Protein 3L7Y (pdb70)

Solvent-accessible surface area: 11690 Å² total; per-residue (Å²): 85,7,80,0,0,0,0,10,0,76,21,1,12,4,44,93,119,37,46,23,64,81,126,71,0,78,113,0,7,68,42,0,81,131,122,96,15,72,8,0,0,0,2,15,12,9,24,89,25,0,67,127,38,1,87,111,7,36,76,60,2,4,1,0,0,2,1,0,1,10,0,12,13,128,68,118,69,59,26,73,54,44,13,90,113,110,13,0,43,23,0,7,138,37,1,70,115,49,31,103,93,10,27,14,1,0,1,6,47,68,16,0,16,0,44,61,82,37,59,85,64,33,38,68,83,2,48,66,63,12,62,91,34,86,86,29,133,50,10,92,120,18,44,60,125,2,7,8,2,8,1,29,12,88,64,142,47,4,76,104,0,42,133,18,0,42,98,44,166,7,39,137,107,2,34,14,18,27,26,37,174,8,36,0,2,0,4,27,105,32,19,48,1,2,56,0,0,85,55,1,8,163,126,35,134,40,75,36,77,37,0,5,0,0,0,30,14,26,13,0,48,64,0,1,109,39,3,102,46,1,28,0,0,40,67,8,68,164,86,0,56,89,16,18,107,100,110,5,90,21,12,82,104,39,0,3,6,43,17,0,28,104,57,17,91,111

Secondary structure (DSSP, 8-state):
--SEEEE-IIIIIS-TTS---HHHHHHHHHHHHHTT-EEEEE-SS-HHHHHTT-TTTGGGSEEEEGGGTEEEETTEEEEE-PPPHHHHHHHHHHHHHH-TTSEEEEEESS-EEEETTS-HHHHHHHTTS-SSEEEES--SS----EEEEEEE--GGGHHHHHHHHHTSTTTTTEEEEE-STTEEEEEETT-SHHHHHHHHHHHTT--GGGEEEEE-SGGGHHHHHH-TEEEE-TTS-HHHHHH-SEE---GGGTHHHHHHHHHHH-

Organism: Streptococcus mutans serotype c (strain ATCC 700610 / UA159) (NCBI:txid210007)

Radius of gyration: 18.04 Å; Cα contacts (8 Å, |Δi|>4): 558; chains: 1; bounding box: 44×41×50 Å

InterPro domains:
  IPR000150 Cof family [TIGR00099] (5-262)
  IPR006379 HAD-superfamily hydrolase, subfamily IIB [TIGR01484] (6-235)
  IPR023214 HAD superfamily [G3DSA:3.40.50.1000] (4-262)
  IPR036412 HAD-like superfamily [SSF56784] (1-266)

CATH classification: 3.40.50.1000 (+1 more: 3.30.1240.10)

B-factor: mean 23.01, std 11.59, range [5.63, 142.67]

Nearest PDB structures (foldseek):
  3l7y-assembly1_A  TM=1.004E+00  e=3.341E-60  Streptococcus mutans UA159
  3niw-assembly1_A  TM=8.306E-01  e=2.191E-21  Bacteroides thetaiotaomicron
  3mpo-assembly2_B  TM=7.899E-01  e=4.553E-21  Levilactobacillus brevis ATCC 367
  3dao-assembly1_A  TM=8.337E-01  e=3.405E-20  unclassified
  1nf2-assembly1_A  TM=7.812E-01  e=2.668E-20  Thermotoga maritima

Foldseek 3Di:
DAQEEEEEQVFWLAAPVRAHDVVLVVVLVVVCVVVNRAYEYAALFAPVLVLVRVVPCSLCHWYAYNQFQWIDHNNHTDGHDFADQVLVVVVVVVCCVPPVPKWKKFAAPAWIEGEPPPDPVVVVVCVSSIPYYYYHPDCVPHDHTTFKMKIQAQQVCVVVVQVVVCPDPSNQFWGWWDRDHRMTIIGGPPRHNLSNVVVVCVVVVHALANYAYEDQGRSCQSVQLRHPNHEYEPNHDPVSVVSHPYYFYTSNVSRPSVVSVVVSVD

Sequence (266 aa):
SVKVIATDMDGTFLNSKGSYDHNRFQRILKQLQERDIRFVVASSNPYRQLREHFPDCHEQLTFVGENGANIISKNQSLIEVFQQREDIASIIYFIEEKYPQAVIALSGEKKGYLKKGVSENIVKMLSPFFPVLELVNSFSPLPERFFKLTLQVKEEESAQIMKAIADYKTSQRLVGTASGFGYIDIITKGLHKGWALQQLLKRWNFTSDHLMAFGDGGNDIEMLKLAKYSYAMANAPKNVKAAANYQAKSNDESGVLDVIDNYLAS

Structure (mmCIF, N/CA/C/O backbone):
data_3L7Y
#
_entry.id   3L7Y
#
_cell.length_a   77.094
_cell.length_b   80.198
_cell.length_c   47.937
_cell.angle_alpha   90.00
_cell.angle_beta   99.51
_cell.angle_gamma   90.00
#
_symmetry.space_group_name_H-M   'C 1 2 1'
#
loop_
_entity.id
_entity.type
_entity.pdbx_description
1 polymer 'Putative uncharacterized protein smu.1108c'
2 non-polymer 'MAGNESIUM ION'
3 water water
#
loop_
_atom_site.group_PDB
_atom_site.id
_atom_site.type_symbol
_atom_site.label_atom_id
_atom_site.label_alt_id
_atom_site.label_comp_id
_atom_site.label_asym_id
_atom_site.label_entity_id
_atom_site.label_seq_id
_atom_site.pdbx_PDB_ins_code
_atom_site.Cartn_x
_atom_si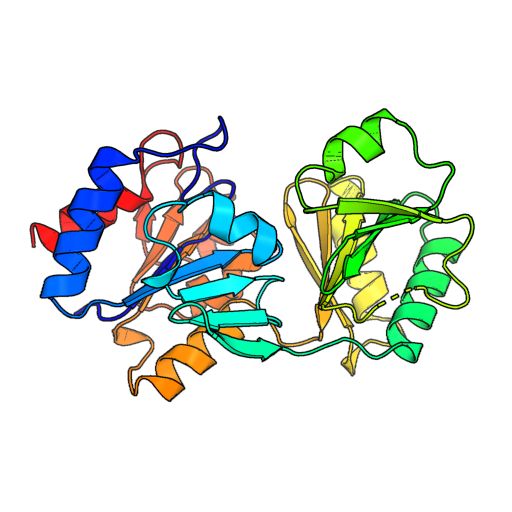te.Cartn_y
_atom_site.Cartn_z
_atom_site.occupancy
_atom_site.B_iso_or_equiv
_atom_site.auth_seq_id
_atom_site.auth_comp_id
_atom_site.auth_asym_id
_atom_site.auth_atom_id
_atom_site.pdbx_PDB_model_num
ATOM 1 N N . SER A 1 36 ? 21.393 42.557 -5.396 1.00 37.14 2 SER A N 1
ATOM 2 C CA . SER A 1 36 ? 21.383 43.706 -4.492 1.00 43.52 2 SER A CA 1
ATOM 3 C C . SER A 1 36 ? 21.259 43.284 -3.024 1.00 37.89 2 SER A C 1
ATOM 4 O O . SER A 1 36 ? 20.264 43.585 -2.371 1.00 40.68 2 SER A O 1
ATOM 7 N N . VAL A 1 37 ? 22.280 42.606 -2.508 1.00 31.94 3 VAL A N 1
ATOM 8 C CA . VAL A 1 37 ? 22.229 42.035 -1.162 1.00 23.16 3 VAL A CA 1
ATOM 9 C C . VAL A 1 37 ? 22.717 43.028 -0.105 1.00 23.88 3 VAL A C 1
ATOM 10 O O . VAL A 1 37 ? 23.810 43.583 -0.238 1.00 17.69 3 VAL A O 1
ATOM 14 N N . LYS A 1 38 ? 21.907 43.241 0.938 1.00 22.39 4 LYS A N 1
ATOM 15 C CA . LYS A 1 38 ? 22.255 44.144 2.041 1.00 20.13 4 LYS A CA 1
ATOM 16 C C . LYS A 1 38 ? 22.396 43.434 3.393 1.00 18.78 4 LYS A C 1
ATOM 17 O O . LYS A 1 38 ? 23.043 43.936 4.312 1.00 25.24 4 LYS A O 1
ATOM 23 N N . VAL A 1 39 ? 21.781 42.269 3.521 1.00 15.50 5 VAL A N 1
ATOM 24 C CA . VAL A 1 39 ? 22.003 41.439 4.697 1.00 15.81 5 VAL A CA 1
ATOM 25 C C . VAL A 1 39 ? 22.208 39.997 4.275 1.00 19.13 5 VAL A C 1
ATOM 26 O O . VAL A 1 39 ? 21.548 39.506 3.351 1.00 15.84 5 VAL A O 1
ATOM 30 N N . ILE A 1 40 ? 23.191 39.358 4.901 1.00 11.79 6 ILE A N 1
ATOM 31 C CA . ILE A 1 40 ? 23.517 37.967 4.642 1.00 11.63 6 ILE A CA 1
ATOM 32 C C . ILE A 1 40 ? 23.337 37.221 5.959 1.00 16.68 6 ILE A C 1
ATOM 33 O O . ILE A 1 40 ? 23.947 37.575 6.967 1.00 14.79 6 ILE A O 1
ATOM 38 N N . ALA A 1 41 ? 22.502 36.192 5.949 1.00 16.94 7 ALA A N 1
ATOM 39 C CA . ALA A 1 41 ? 22.176 35.459 7.166 1.00 12.68 7 ALA A CA 1
ATOM 40 C C . ALA A 1 41 ? 22.506 34.007 6.967 1.00 10.63 7 ALA A C 1
ATOM 41 O O . ALA A 1 41 ? 22.138 33.420 5.963 1.00 15.82 7 ALA A O 1
ATOM 43 N N . THR A 1 42 ? 23.204 33.409 7.915 1.00 14.61 8 THR A N 1
ATOM 44 C CA . THR A 1 42 ? 23.515 32.001 7.762 1.00 12.61 8 THR A CA 1
ATOM 45 C C . THR A 1 42 ? 23.249 31.155 8.991 1.00 16.02 8 THR A C 1
ATOM 46 O O . THR A 1 42 ? 23.565 31.533 10.129 1.00 14.70 8 THR A O 1
ATOM 50 N N . ASP A 1 43 ? 22.687 29.982 8.746 1.00 17.12 9 ASP A N 1
ATOM 51 C CA . ASP A 1 43 ? 22.668 28.945 9.758 1.00 15.86 9 ASP A CA 1
ATOM 52 C C . ASP A 1 43 ? 24.117 28.540 10.074 1.00 16.07 9 ASP A C 1
ATOM 53 O O . ASP A 1 43 ? 25.022 28.810 9.274 1.00 10.78 9 ASP A O 1
ATOM 58 N N . MET A 1 44 ? 24.340 27.900 11.227 1.00 15.76 10 MET A N 1
ATOM 59 C CA . MET A 1 44 ? 25.690 27.497 11.639 1.00 14.87 10 MET A CA 1
ATOM 60 C C . MET A 1 44 ? 26.003 26.013 11.417 1.00 15.10 10 MET A C 1
ATOM 61 O O . MET A 1 44 ? 26.661 25.643 10.437 1.00 11.85 10 MET A O 1
ATOM 66 N N . ASP A 1 45 ? 25.530 25.170 12.334 1.00 10.70 11 ASP A N 1
ATOM 67 C CA . ASP A 1 45 ? 25.704 23.725 12.230 1.00 13.24 11 ASP A CA 1
ATOM 68 C C . ASP A 1 45 ? 25.127 23.191 10.919 1.00 18.80 11 ASP A C 1
ATOM 69 O O . ASP A 1 45 ? 23.954 23.387 10.654 1.00 10.19 11 ASP A O 1
ATOM 74 N N . GLY A 1 46 ? 25.950 22.518 10.115 1.00 14.78 12 GLY A N 1
ATOM 75 C CA . GLY A 1 46 ? 25.493 21.897 8.877 1.00 13.48 12 GLY A CA 1
ATOM 76 C C . GLY A 1 46 ? 25.470 22.839 7.686 1.00 18.08 12 GLY A C 1
ATOM 77 O O . GLY A 1 46 ? 25.142 22.433 6.575 1.00 18.70 12 GLY A O 1
ATOM 78 N N . THR A 1 47 ? 25.824 24.099 7.929 1.00 17.04 13 THR A N 1
ATOM 79 C CA . THR A 1 47 ? 25.734 25.152 6.933 1.00 10.94 13 THR A CA 1
ATOM 80 C C . THR A 1 47 ? 27.038 25.960 6.898 1.00 17.65 13 THR A C 1
ATOM 81 O O . THR A 1 47 ? 27.935 25.634 6.122 1.00 15.83 13 THR A O 1
ATOM 85 N N . PHE A 1 48 ? 27.150 26.997 7.729 1.00 11.44 14 PHE A N 1
ATOM 86 C CA . PHE A 1 48 ? 28.400 27.762 7.831 1.00 18.10 14 PHE A CA 1
ATOM 87 C C . PHE A 1 48 ? 29.503 26.838 8.331 1.00 20.00 14 PHE A C 1
ATOM 88 O O . PHE A 1 48 ? 30.625 26.867 7.826 1.00 18.45 14 PHE A O 1
ATOM 96 N N . LEU A 1 49 ? 29.176 26.009 9.321 1.00 20.29 15 LEU A N 1
ATOM 97 C CA . LEU A 1 49 ? 30.154 25.093 9.905 1.00 17.63 15 LEU A CA 1
ATOM 98 C C . LEU A 1 49 ? 30.268 23.811 9.096 1.00 18.09 15 LEU A C 1
ATOM 99 O O . LEU A 1 49 ? 29.266 23.281 8.597 1.00 20.24 15 LEU A O 1
ATOM 104 N N . ASN A 1 50 ? 31.493 23.315 8.973 1.00 17.66 16 ASN A N 1
ATOM 105 C CA . ASN A 1 50 ? 31.746 22.073 8.262 1.00 21.71 16 ASN A CA 1
ATOM 106 C C . ASN A 1 50 ? 31.431 20.909 9.189 1.00 23.69 16 ASN A C 1
ATOM 107 O O . ASN A 1 50 ? 31.009 21.128 10.311 1.00 19.93 16 ASN A O 1
ATOM 112 N N . SER A 1 51 ? 31.621 19.681 8.723 1.00 21.63 17 SER A N 1
ATOM 113 C CA . SER A 1 51 ? 31.301 18.511 9.526 1.00 22.42 17 SER A CA 1
ATOM 114 C C . SER A 1 51 ? 32.188 18.368 10.784 1.00 28.03 17 SER A C 1
ATOM 115 O O . SER A 1 51 ? 31.822 17.672 11.730 1.00 26.87 17 SER A O 1
ATOM 118 N N . LYS A 1 52 ? 33.341 19.031 10.790 1.00 19.11 18 LYS A N 1
ATOM 119 C CA . LYS A 1 52 ? 34.219 19.035 11.952 1.00 23.62 18 LYS A CA 1
ATOM 120 C C . LYS A 1 52 ? 33.858 20.169 12.915 1.00 26.25 18 LYS A C 1
ATOM 121 O O . LYS A 1 52 ? 34.453 20.297 13.984 1.00 32.99 18 LYS A O 1
ATOM 124 N N . GLY A 1 53 ? 32.892 20.995 12.533 1.00 18.21 19 GLY A N 1
ATOM 125 C CA . GLY A 1 53 ? 32.389 22.020 13.429 1.00 19.43 19 GLY A CA 1
ATOM 126 C C . GLY A 1 53 ? 33.202 23.297 13.358 1.00 19.41 19 GLY A C 1
ATOM 127 O O . GLY A 1 53 ? 33.110 24.159 14.237 1.00 14.13 19 GLY A O 1
ATOM 128 N N . SER A 1 54 ? 33.995 23.429 12.300 1.00 19.30 20 SER A N 1
ATOM 129 C CA . SER A 1 54 ? 34.850 24.597 12.141 1.00 19.36 20 SER A CA 1
ATOM 130 C C . SER A 1 54 ? 34.551 25.268 10.801 1.00 17.27 20 SER A C 1
ATOM 131 O O . SER A 1 54 ? 33.574 24.925 10.134 1.00 19.18 20 SER A O 1
ATOM 134 N N . TYR A 1 55 ? 35.380 26.228 10.410 1.00 25.08 21 TYR A N 1
ATOM 135 C CA . TYR A 1 55 ? 35.194 26.909 9.132 1.00 27.34 21 TYR A CA 1
ATOM 136 C C . TYR A 1 55 ? 36.478 27.621 8.726 1.00 28.33 21 TYR A C 1
ATOM 137 O O . TYR A 1 55 ? 37.416 27.718 9.514 1.00 23.36 21 TYR A O 1
ATOM 146 N N . ASP A 1 56 ? 36.515 28.129 7.502 1.00 20.07 22 ASP A N 1
ATOM 147 C CA . ASP A 1 56 ? 37.721 28.764 6.979 1.00 23.50 22 ASP A CA 1
ATOM 148 C C . ASP A 1 56 ? 37.890 30.160 7.560 1.00 26.95 22 ASP A C 1
ATOM 149 O O . ASP A 1 56 ? 37.480 31.155 6.959 1.00 25.34 22 ASP A O 1
ATOM 154 N N . HIS A 1 57 ? 38.496 30.223 8.743 1.00 20.50 23 HIS A N 1
ATOM 155 C CA . HIS A 1 57 ? 38.601 31.468 9.482 1.00 23.72 23 HIS A CA 1
ATOM 156 C C . HIS A 1 57 ? 39.212 32.591 8.652 1.00 29.40 23 HIS A C 1
ATOM 157 O O . HIS A 1 57 ? 38.653 33.685 8.577 1.00 28.63 23 HIS A O 1
ATOM 164 N N . ASN A 1 58 ? 40.359 32.317 8.034 1.00 26.82 24 ASN A N 1
ATOM 165 C CA . ASN A 1 58 ? 41.042 33.314 7.221 1.00 33.74 24 ASN A CA 1
ATOM 166 C C . ASN A 1 58 ? 40.160 33.826 6.086 1.00 28.85 24 ASN A C 1
ATOM 167 O O . ASN A 1 58 ? 40.005 35.035 5.905 1.00 28.60 24 ASN A O 1
ATOM 172 N N . ARG A 1 59 ? 39.580 32.904 5.324 1.00 24.60 25 ARG A N 1
ATOM 173 C CA . ARG A 1 59 ? 38.773 33.289 4.173 1.00 24.98 25 ARG A CA 1
ATOM 174 C C . ARG A 1 59 ? 37.601 34.123 4.662 1.00 22.90 25 ARG A C 1
ATOM 175 O O . ARG A 1 59 ? 37.242 35.124 4.039 1.00 19.05 25 ARG A O 1
ATOM 183 N N . PHE A 1 60 ? 37.020 33.720 5.791 1.00 19.70 26 PHE A N 1
ATOM 184 C CA . PHE A 1 60 ? 35.883 34.443 6.339 1.00 20.47 26 PHE A CA 1
ATOM 185 C C . PHE A 1 60 ? 36.229 35.869 6.754 1.00 18.45 26 PHE A C 1
ATOM 186 O O . PHE A 1 60 ? 35.507 36.807 6.433 1.00 19.41 26 PHE A O 1
ATOM 194 N N . GLN A 1 61 ? 37.313 36.032 7.502 1.00 20.16 27 GLN A N 1
ATOM 195 C CA . GLN A 1 61 ? 37.655 37.356 7.992 1.00 27.21 27 GLN A CA 1
ATOM 196 C C . GLN A 1 61 ? 37.930 38.323 6.833 1.00 27.13 27 GLN A C 1
ATOM 197 O O . GLN A 1 61 ? 37.617 39.507 6.918 1.00 24.68 27 GLN A O 1
ATOM 203 N N . ARG A 1 62 ? 38.501 37.812 5.746 1.00 23.79 28 ARG A N 1
ATOM 204 C CA . ARG A 1 62 ? 38.753 38.637 4.572 1.00 19.15 28 ARG A CA 1
ATOM 205 C C . ARG A 1 62 ? 37.429 38.991 3.892 1.00 17.99 28 ARG A C 1
ATOM 206 O O . ARG A 1 62 ? 37.238 40.106 3.402 1.00 18.24 28 ARG A O 1
ATOM 214 N N . ILE A 1 63 ? 36.513 38.031 3.862 1.00 19.42 29 ILE A N 1
ATOM 215 C CA . ILE A 1 63 ? 35.177 38.293 3.348 1.00 18.57 29 ILE A CA 1
ATOM 216 C C . ILE A 1 63 ? 34.481 39.332 4.220 1.00 23.12 29 ILE A C 1
ATOM 217 O O . ILE A 1 63 ? 33.837 40.246 3.716 1.00 16.49 29 ILE A O 1
ATOM 222 N N . LEU A 1 64 ? 34.668 39.222 5.529 1.00 15.79 30 LEU A N 1
ATOM 223 C CA . LEU A 1 64 ? 33.973 40.085 6.472 1.00 17.44 30 LEU A CA 1
ATOM 224 C C . LEU A 1 64 ? 34.403 41.535 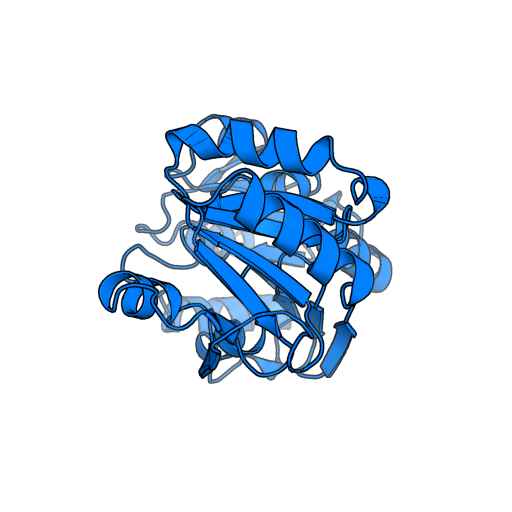6.254 1.00 25.16 30 LEU A C 1
ATOM 225 O O . LEU A 1 64 ? 33.582 42.452 6.304 1.00 19.07 30 LEU A O 1
ATOM 230 N N . LYS A 1 65 ? 35.702 41.737 6.036 1.00 21.32 31 LYS A N 1
ATOM 231 C CA . LYS A 1 65 ? 36.226 43.067 5.763 1.00 20.79 31 LYS A CA 1
ATOM 232 C C . LYS A 1 65 ? 35.558 43.632 4.521 1.00 23.16 31 LYS A C 1
ATOM 233 O O . LYS A 1 65 ? 35.230 44.817 4.462 1.00 22.08 31 LYS A O 1
ATOM 236 N N . GLN A 1 66 ? 35.350 42.790 3.546 1.00 21.72 32 GLN A N 1
ATOM 237 C CA . GLN A 1 66 ? 34.689 43.243 2.354 1.00 31.22 32 GLN A CA 1
ATOM 238 C C . GLN A 1 66 ? 33.253 43.609 2.566 1.00 30.18 32 GLN A C 1
ATOM 239 O O . GLN A 1 66 ? 32.830 44.633 2.128 1.00 30.84 32 GLN A O 1
ATOM 245 N N . LEU A 1 67 ? 32.542 42.783 3.308 1.00 16.94 33 LEU A N 1
ATOM 246 C CA . LEU A 1 67 ? 31.133 43.051 3.556 1.00 19.68 33 LEU A CA 1
ATOM 247 C C . LEU A 1 67 ? 31.005 44.387 4.274 1.00 22.19 33 LEU A C 1
ATOM 248 O O . LEU A 1 67 ? 30.166 45.215 3.934 1.00 27.32 33 LEU A O 1
ATOM 253 N N . GLN A 1 68 ? 31.863 44.602 5.258 1.00 22.40 34 GLN A N 1
ATOM 254 C CA . GLN A 1 68 ? 31.786 45.811 6.065 1.00 28.70 34 GLN A CA 1
ATOM 255 C C . GLN A 1 68 ? 32.026 47.069 5.240 1.00 30.17 34 GLN A C 1
ATOM 256 O O . GLN A 1 68 ? 31.265 48.036 5.340 1.00 30.40 34 GLN A O 1
ATOM 262 N N . GLU A 1 69 ? 33.063 47.057 4.407 1.00 24.39 35 GLU A N 1
ATOM 263 C CA . GLU A 1 69 ? 33.354 48.249 3.623 1.00 30.79 35 GLU A CA 1
ATOM 264 C C . GLU A 1 69 ? 32.281 48.515 2.569 1.00 23.29 35 GLU A C 1
ATOM 265 O O . GLU A 1 69 ? 32.259 49.576 1.967 1.00 36.78 35 GLU A O 1
ATOM 271 N N . ARG A 1 70 ? 31.397 47.566 2.355 1.00 24.22 36 ARG A N 1
ATOM 272 C CA . ARG A 1 70 ? 30.239 47.747 1.512 1.00 27.19 36 ARG A CA 1
ATOM 273 C C . ARG A 1 70 ? 28.927 47.942 2.271 1.00 25.64 36 ARG A C 1
ATOM 274 O O . ARG A 1 70 ? 27.912 47.949 1.718 1.00 26.55 36 ARG A O 1
ATOM 282 N N . ASP A 1 71 ? 29.023 48.091 3.558 1.00 20.00 37 ASP A N 1
ATOM 283 C CA . ASP A 1 71 ? 27.894 48.116 4.402 1.00 20.00 37 ASP A CA 1
ATOM 284 C C . ASP A 1 71 ? 26.943 46.946 4.206 1.00 20.00 37 ASP A C 1
ATOM 285 O O . ASP A 1 71 ? 25.779 47.115 4.178 1.00 20.00 37 ASP A O 1
ATOM 290 N N . ILE A 1 72 ? 27.465 45.752 4.108 1.00 27.85 38 ILE A N 1
ATOM 291 C CA . ILE A 1 72 ? 26.607 44.605 4.013 1.00 23.50 38 ILE A CA 1
ATOM 292 C C . ILE A 1 72 ? 26.558 43.910 5.380 1.00 23.56 38 ILE A C 1
ATOM 293 O O . ILE A 1 72 ? 27.562 43.570 5.902 1.00 19.60 38 ILE A O 1
ATOM 298 N N . ARG A 1 73 ? 25.371 43.736 5.927 1.00 21.58 39 ARG A N 1
ATOM 299 C CA . ARG A 1 73 ? 25.256 43.184 7.274 1.00 29.00 39 ARG A CA 1
ATOM 300 C C . ARG A 1 73 ? 25.384 41.661 7.304 1.00 27.83 39 ARG A C 1
ATOM 301 O O . ARG A 1 73 ? 24.898 40.976 6.409 1.00 19.74 39 ARG A O 1
ATOM 309 N N . PHE A 1 74 ? 26.054 41.134 8.326 1.00 17.85 40 PHE A N 1
ATOM 310 C CA . PHE A 1 74 ? 26.226 39.690 8.436 1.00 12.67 40 PHE A CA 1
ATOM 311 C C . PHE A 1 74 ? 25.569 39.160 9.701 1.00 22.25 40 PHE A C 1
ATOM 312 O O . PHE A 1 74 ? 25.865 39.618 10.807 1.00 17.44 40 PHE A O 1
ATOM 320 N N . VAL A 1 75 ? 24.676 38.195 9.517 1.00 22.96 41 VAL A N 1
ATOM 321 C CA . VAL A 1 75 ? 23.845 37.678 10.600 1.00 19.33 41 VAL A CA 1
ATOM 322 C C . VAL A 1 75 ? 24.059 36.180 10.797 1.00 14.07 41 VAL A C 1
ATOM 323 O O . VAL A 1 75 ? 23.913 35.392 9.868 1.00 15.43 41 VAL A O 1
ATOM 327 N N . VAL A 1 76 ? 24.423 35.795 12.013 1.00 11.35 42 VAL A N 1
ATOM 328 C CA . VAL A 1 76 ? 24.496 34.399 12.390 1.00 11.15 42 VAL A CA 1
ATOM 329 C C . VAL A 1 76 ? 23.125 33.984 12.953 1.00 14.97 42 VAL A C 1
ATOM 330 O O . VAL A 1 76 ? 22.665 34.565 13.926 1.00 16.38 42 VAL A O 1
ATOM 334 N N . ALA A 1 77 ? 22.460 33.015 12.319 1.00 10.35 43 ALA A N 1
ATOM 335 C CA . ALA A 1 77 ? 21.095 32.632 12.705 1.00 9.91 43 ALA A CA 1
ATOM 336 C C . ALA A 1 77 ? 21.004 31.150 13.063 1.00 20.24 43 ALA A C 1
ATOM 337 O O . ALA A 1 77 ? 21.013 30.292 12.183 1.00 21.94 43 ALA A O 1
ATOM 339 N N . SER A 1 78 ? 20.903 30.850 14.357 1.00 16.91 44 SER A N 1
ATOM 340 C CA . SER A 1 78 ? 21.058 29.475 14.815 1.00 9.53 44 SER A CA 1
ATOM 341 C C . SER A 1 78 ? 20.094 29.130 15.961 1.00 14.95 44 SER A C 1
ATOM 342 O O . SER A 1 78 ? 19.626 30.009 16.684 1.00 14.69 44 SER A O 1
ATOM 345 N N . SER A 1 79 ? 19.806 27.848 16.134 1.00 15.66 45 SER A N 1
ATOM 346 C CA . SER A 1 79 ? 19.070 27.423 17.312 1.00 17.56 45 SER A CA 1
ATOM 347 C C . SER A 1 79 ? 19.921 27.530 18.587 1.00 17.15 45 SER A C 1
ATOM 348 O O . SER A 1 79 ? 19.377 27.658 19.683 1.00 12.78 45 SER A O 1
ATOM 351 N N . ASN A 1 80 ? 21.248 27.489 18.448 1.00 12.81 46 ASN A N 1
ATOM 352 C CA . ASN A 1 80 ? 22.132 27.505 19.626 1.00 12.43 46 ASN A CA 1
ATOM 353 C C . ASN A 1 80 ? 22.053 28.815 20.395 1.00 12.33 46 ASN A C 1
ATOM 354 O O . ASN A 1 80 ? 21.627 29.844 19.845 1.00 15.25 46 ASN A O 1
ATOM 359 N N . PRO A 1 81 ? 22.465 28.789 21.672 1.00 16.94 47 PRO A N 1
ATOM 360 C CA . PRO A 1 81 ? 22.413 30.016 22.463 1.00 14.13 47 PRO A CA 1
ATOM 361 C C . PRO A 1 81 ? 23.466 30.992 21.986 1.00 11.54 47 PRO A C 1
ATOM 362 O O . PRO A 1 81 ? 24.503 30.587 21.449 1.00 12.56 47 PRO A O 1
ATOM 366 N N . TYR A 1 82 ? 23.198 32.272 22.183 1.00 13.30 48 TYR A N 1
ATOM 367 C CA . TYR A 1 82 ? 24.124 33.317 21.785 1.00 14.14 48 TYR A CA 1
ATOM 368 C C . TYR A 1 82 ? 25.522 33.086 22.355 1.00 19.82 48 TYR A C 1
ATOM 369 O O . TYR A 1 82 ? 26.517 33.225 21.645 1.00 13.07 48 TYR A O 1
ATOM 378 N N . ARG A 1 83 ? 25.608 32.714 23.628 1.00 12.36 49 ARG A N 1
ATOM 379 C CA . ARG A 1 83 ? 26.871 32.532 24.289 1.00 18.67 49 ARG A CA 1
ATOM 380 C C . ARG A 1 83 ? 27.705 31.501 23.570 1.00 23.20 49 ARG A C 1
ATOM 381 O O . ARG A 1 83 ? 28.885 31.604 23.548 1.00 27.97 49 ARG A O 1
ATOM 389 N N . GLN A 1 84 ? 27.072 30.518 22.973 1.00 21.68 50 GLN A N 1
ATOM 390 C CA . GLN A 1 84 ? 27.802 29.476 22.267 1.00 11.91 50 GLN A CA 1
ATOM 391 C C . GLN A 1 84 ? 28.166 29.959 20.858 1.00 21.93 50 GLN A C 1
ATOM 392 O O . GLN A 1 84 ? 29.203 29.578 20.318 1.00 17.49 50 GLN A O 1
ATOM 398 N N . LEU A 1 85 ? 27.327 30.810 20.269 1.00 13.93 51 LEU A N 1
ATOM 399 C CA . LEU A 1 85 ? 27.599 31.292 18.912 1.00 19.46 51 LEU A CA 1
ATOM 400 C C . LEU A 1 85 ? 28.769 32.264 18.837 1.00 19.52 51 LEU A C 1
ATOM 401 O O . LEU A 1 85 ? 29.478 32.315 17.829 1.00 18.81 51 LEU A O 1
ATOM 406 N N . ARG A 1 86 ? 28.976 33.050 19.890 1.00 16.72 52 ARG A N 1
ATOM 407 C CA . ARG A 1 86 ? 29.993 34.088 19.807 1.00 15.67 52 ARG A CA 1
ATOM 408 C C . ARG A 1 86 ? 31.377 33.452 19.824 1.00 17.82 52 ARG A C 1
ATOM 409 O O . ARG A 1 86 ? 32.325 34.009 19.271 1.00 16.25 52 ARG A O 1
ATOM 417 N N . GLU A 1 87 ? 31.489 32.285 20.455 1.00 13.62 53 GLU A N 1
ATOM 418 C CA . GLU A 1 87 ? 32.784 31.613 20.595 1.00 20.65 53 GLU A CA 1
ATOM 419 C C . GLU A 1 87 ? 33.375 31.277 19.225 1.00 22.27 53 GLU A C 1
ATOM 420 O O . GLU A 1 87 ? 34.590 31.122 19.083 1.00 23.24 53 GLU A O 1
ATOM 426 N N . HIS A 1 88 ? 32.513 31.150 18.218 1.00 22.93 54 HIS A N 1
ATOM 427 C CA . HIS A 1 88 ? 32.968 30.815 16.868 1.00 21.00 54 HIS A CA 1
ATOM 428 C C . HIS A 1 88 ? 33.639 32.019 16.194 1.00 19.04 54 HIS A C 1
ATOM 429 O O . HIS A 1 88 ? 34.356 31.876 15.207 1.00 18.32 54 HIS A O 1
ATOM 436 N N . PHE A 1 89 ? 33.390 33.207 16.730 1.00 20.62 55 PHE A N 1
ATOM 437 C CA . PHE A 1 89 ? 33.906 34.447 16.164 1.00 20.40 55 PHE A CA 1
ATOM 438 C C . PHE A 1 89 ? 34.671 35.248 17.233 1.00 25.46 55 PHE A C 1
ATOM 439 O O . PHE A 1 89 ? 34.343 36.403 17.526 1.00 20.44 55 PHE A O 1
ATOM 447 N N . PRO A 1 90 ? 35.714 34.634 17.802 1.00 25.85 56 PRO A N 1
ATOM 448 C CA . PRO A 1 90 ? 36.385 35.207 18.977 1.00 29.22 56 PRO A CA 1
ATOM 449 C C . PRO A 1 90 ? 36.861 36.625 18.719 1.00 31.69 56 PRO A C 1
ATOM 450 O O . PRO A 1 90 ? 36.804 37.456 19.632 1.00 29.15 56 PRO A O 1
ATOM 454 N N . ASP A 1 91 ? 37.320 36.895 17.497 1.00 21.86 57 ASP A N 1
ATOM 455 C CA . ASP A 1 91 ? 37.978 38.160 17.207 1.00 21.02 57 ASP A CA 1
ATOM 456 C C . ASP A 1 91 ? 37.096 39.170 16.485 1.00 27.34 57 ASP A C 1
ATOM 457 O O . ASP A 1 91 ? 37.542 40.278 16.199 1.00 23.18 57 ASP A O 1
ATOM 462 N N . CYS A 1 92 ? 35.856 38.809 16.171 1.00 26.42 58 CYS A N 1
ATOM 463 C CA . CYS A 1 92 ? 35.019 39.752 15.447 1.00 23.60 58 CYS A CA 1
ATOM 464 C C . CYS A 1 92 ? 33.537 39.673 15.807 1.00 20.83 58 CYS A C 1
ATOM 465 O O . CYS A 1 92 ? 32.724 40.353 15.188 1.00 28.12 58 CYS A O 1
ATOM 468 N N . HIS A 1 93 ? 33.191 38.871 16.814 1.00 24.24 59 HIS A N 1
ATOM 469 C CA . HIS A 1 93 ? 31.785 38.690 17.200 1.00 22.29 59 HIS A CA 1
ATOM 470 C C . HIS A 1 93 ? 31.074 40.011 17.494 1.00 25.16 59 HIS A C 1
ATOM 471 O O . HIS A 1 93 ? 29.851 40.130 17.317 1.00 20.12 59 HIS A O 1
ATOM 478 N N . GLU A 1 94 ? 31.837 41.002 17.945 1.00 27.15 60 GLU A N 1
ATOM 479 C CA . GLU A 1 94 ? 31.266 42.291 18.317 1.00 26.77 60 GLU A CA 1
ATOM 480 C C . GLU A 1 94 ? 30.883 43.097 17.081 1.00 29.79 60 GLU A C 1
ATOM 481 O O . GLU A 1 94 ? 30.237 44.141 17.185 1.00 35.87 60 GLU A O 1
ATOM 487 N N . GLN A 1 95 ? 31.265 42.599 15.907 1.00 31.79 61 GLN A N 1
ATOM 488 C CA . GLN A 1 95 ? 30.944 43.270 14.647 1.00 31.20 61 GLN A CA 1
ATOM 489 C C . GLN A 1 95 ? 29.776 42.602 13.923 1.00 29.27 61 GLN A C 1
ATOM 490 O O . GLN A 1 95 ? 29.393 43.013 12.827 1.00 29.01 61 GLN A O 1
ATOM 496 N N . LEU A 1 96 ? 29.212 41.563 14.525 1.00 25.74 62 LEU A N 1
ATOM 497 C CA . LEU A 1 96 ? 28.182 40.800 13.827 1.00 22.81 62 LEU A CA 1
ATOM 498 C C . LEU A 1 96 ? 26.844 40.891 14.547 1.00 17.73 62 LEU A C 1
ATOM 499 O O . LEU A 1 96 ? 26.768 41.384 15.659 1.00 21.96 62 LEU A O 1
ATOM 504 N N . THR A 1 97 ? 25.788 40.428 13.891 1.00 17.77 63 THR A N 1
ATOM 505 C CA . THR A 1 97 ? 24.501 40.281 14.547 1.00 15.89 63 THR A CA 1
ATOM 506 C C . THR A 1 97 ? 24.226 38.798 14.715 1.00 16.22 63 THR A C 1
ATOM 507 O O . THR A 1 97 ? 24.499 38.002 13.814 1.00 12.84 63 THR A O 1
ATOM 511 N N . PHE A 1 98 ? 23.685 38.434 15.870 1.00 14.68 64 PHE A N 1
ATOM 512 C CA . PHE A 1 98 ? 23.430 37.043 16.201 1.00 12.52 64 PHE A CA 1
ATOM 513 C C . PHE A 1 98 ? 21.952 36.823 16.470 1.00 10.80 64 PHE A C 1
ATOM 514 O O . PHE A 1 98 ? 21.340 37.560 17.243 1.00 10.78 64 PHE A O 1
ATOM 522 N N . VAL A 1 99 ? 21.380 35.814 15.829 1.00 12.10 65 VAL A N 1
ATOM 523 C CA . VAL A 1 99 ? 20.039 35.350 16.177 1.00 12.09 65 VAL A CA 1
ATOM 524 C C . VAL A 1 99 ? 20.216 33.969 16.795 1.00 14.41 65 VAL A C 1
ATOM 525 O O . VAL A 1 99 ? 20.593 33.015 16.092 1.00 14.00 65 VAL A O 1
ATOM 529 N N . GLY A 1 100 ? 19.994 33.865 18.108 1.00 9.78 66 GLY A N 1
ATOM 530 C CA . GLY A 1 100 ? 20.098 32.585 18.787 1.00 9.63 66 GLY A CA 1
ATOM 531 C C . GLY A 1 100 ? 18.746 32.051 19.230 1.00 10.55 66 GLY A C 1
ATOM 532 O O . GLY A 1 100 ? 17.758 32.772 19.187 1.00 10.49 66 GLY A O 1
ATOM 533 N N . GLU A 1 101 ? 18.706 30.797 19.677 1.00 15.17 67 GLU A N 1
ATOM 534 C CA . GLU A 1 101 ? 17.470 30.184 20.184 1.00 15.40 67 GLU A CA 1
ATOM 535 C C . GLU A 1 101 ? 16.391 30.086 19.095 1.00 9.42 67 GLU A C 1
ATOM 536 O O . GLU A 1 101 ? 15.197 29.955 19.388 1.00 8.82 67 GLU A O 1
ATOM 542 N N . ASN A 1 102 ? 16.839 30.099 17.841 1.00 8.50 68 ASN A N 1
ATOM 543 C CA . ASN A 1 102 ? 15.969 30.144 16.654 1.00 15.16 68 ASN A CA 1
ATOM 544 C C . ASN A 1 102 ? 15.309 31.484 16.429 1.00 19.70 68 ASN A C 1
ATOM 545 O O . ASN A 1 102 ? 14.647 31.686 15.401 1.00 14.55 68 ASN A O 1
ATOM 550 N N . GLY A 1 103 ? 15.488 32.411 17.365 1.00 8.51 69 GLY A N 1
ATOM 551 C CA . GLY A 1 103 ? 14.878 33.717 17.188 1.00 8.56 69 GLY A CA 1
ATOM 552 C C . GLY A 1 103 ? 14.587 34.565 18.412 1.00 13.18 69 GLY A C 1
ATOM 553 O O . GLY A 1 103 ? 14.604 35.790 18.315 1.00 10.92 69 GLY A O 1
ATOM 554 N N . ALA A 1 104 ? 14.305 33.930 19.551 1.00 10.87 70 ALA A N 1
ATOM 555 C CA . ALA A 1 104 ? 13.891 34.653 20.753 1.00 9.94 70 ALA A CA 1
ATOM 556 C C . ALA A 1 104 ? 14.991 35.549 21.313 1.00 19.63 70 ALA A C 1
ATOM 557 O O . ALA A 1 104 ? 14.706 36.472 22.083 1.00 11.55 70 ALA A O 1
ATOM 559 N N . ASN A 1 105 ? 16.244 35.282 20.945 1.00 9.15 71 ASN A N 1
ATOM 560 C CA . ASN A 1 105 ? 17.347 36.116 21.438 1.00 9.57 71 ASN A CA 1
ATOM 561 C C . ASN A 1 105 ? 18.165 36.680 20.305 1.00 17.29 71 ASN A C 1
ATOM 562 O O . ASN A 1 105 ? 18.757 35.926 19.527 1.00 11.31 71 ASN A O 1
ATOM 567 N N . ILE A 1 106 ? 18.183 38.007 20.204 1.00 22.53 72 ILE A N 1
ATOM 568 C CA . ILE A 1 106 ? 18.951 38.694 19.166 1.00 14.51 72 ILE A CA 1
ATOM 569 C C . ILE A 1 106 ? 19.925 39.696 19.769 1.00 14.78 72 ILE A C 1
ATOM 570 O O . ILE A 1 106 ? 19.543 40.559 20.573 1.00 16.01 72 ILE A O 1
ATOM 575 N N . ILE A 1 107 ? 21.192 39.559 19.383 1.00 16.95 73 ILE A N 1
ATOM 576 C CA . ILE A 1 107 ? 22.249 40.477 19.784 1.00 11.74 73 ILE A CA 1
ATOM 577 C C . ILE A 1 107 ? 22.878 41.101 18.539 1.00 12.03 73 ILE A C 1
ATOM 578 O O . ILE A 1 107 ? 23.059 40.424 17.528 1.00 13.79 73 ILE A O 1
ATOM 583 N N . SER A 1 108 ? 23.167 42.396 18.587 1.00 13.84 74 SER A N 1
ATOM 584 C CA . SER A 1 108 ? 23.907 43.048 17.498 1.00 16.85 74 SER A CA 1
ATOM 585 C C . SER A 1 108 ? 24.915 44.026 18.083 1.00 13.39 74 SER A C 1
ATOM 586 O O . SER A 1 108 ? 24.632 44.702 19.066 1.00 14.74 74 SER A O 1
ATOM 589 N N . LYS A 1 109 ? 26.101 44.081 17.496 1.00 19.32 75 LYS A N 1
ATOM 590 C CA . LYS A 1 109 ? 27.151 44.947 18.012 1.00 22.69 75 LYS A CA 1
ATOM 591 C C . LYS A 1 109 ? 27.403 44.685 19.506 1.00 15.87 75 LYS A C 1
ATOM 592 O O . LYS A 1 109 ? 27.657 45.602 20.279 1.00 18.10 75 LYS A O 1
ATOM 598 N N . ASN A 1 110 ? 27.314 43.426 19.903 1.00 14.12 76 ASN A N 1
ATOM 599 C CA . ASN A 1 110 ? 27.642 43.045 21.265 1.00 21.63 76 ASN A CA 1
ATOM 600 C C . ASN A 1 110 ? 26.632 43.592 22.260 1.00 23.75 76 ASN A C 1
ATOM 601 O O . ASN A 1 110 ? 26.931 43.677 23.445 1.00 18.69 76 ASN A O 1
ATOM 606 N N . GLN A 1 111 ? 25.439 43.943 21.775 1.00 19.66 77 GLN A N 1
ATOM 607 C CA . GLN A 1 111 ? 24.360 44.450 22.624 1.00 13.56 77 GLN A CA 1
ATOM 608 C C . GLN A 1 111 ? 23.052 43.700 22.408 1.00 21.87 77 GLN A C 1
ATOM 609 O O . GLN A 1 111 ? 22.725 43.290 21.280 1.00 19.27 77 GLN A O 1
ATOM 615 N N . SER A 1 112 ? 22.278 43.556 23.481 1.00 25.68 78 SER A N 1
ATOM 616 C CA . SER A 1 112 ? 21.009 42.836 23.403 1.00 23.02 78 SER A CA 1
ATOM 617 C C . SER A 1 112 ? 19.916 43.636 22.682 1.00 18.98 78 SER A C 1
ATOM 618 O O . SER A 1 112 ? 19.530 44.716 23.128 1.00 19.18 78 SER A O 1
ATOM 621 N N . LEU A 1 113 ? 19.414 43.115 21.568 1.00 13.83 79 LEU A N 1
ATOM 622 C CA . LEU A 1 113 ? 18.342 43.802 20.861 1.00 14.44 79 LEU A CA 1
ATOM 623 C C . LEU A 1 113 ? 16.992 43.265 21.286 1.00 19.60 79 LEU A C 1
ATOM 624 O O . LEU A 1 113 ? 16.074 44.018 21.596 1.00 19.96 79 LEU A O 1
ATOM 629 N N . ILE A 1 114 ? 16.854 41.951 21.253 1.00 20.23 80 ILE A N 1
ATOM 630 C CA . ILE A 1 114 ? 15.624 41.355 21.729 1.00 21.78 80 ILE A CA 1
ATOM 631 C C . ILE A 1 114 ? 15.901 40.104 22.567 1.00 21.21 80 ILE A C 1
ATOM 632 O O . ILE A 1 114 ? 16.814 39.311 22.275 1.00 13.68 80 ILE A O 1
ATOM 637 N N . GLU A 1 115 ? 15.126 39.953 23.633 1.00 17.36 81 GLU A N 1
ATOM 638 C CA . GLU A 1 115 ? 15.171 38.737 24.431 1.00 14.47 81 GLU A CA 1
ATOM 639 C C . GLU A 1 115 ? 13.785 38.379 24.924 1.00 16.90 81 GLU A C 1
ATOM 640 O O . GLU A 1 115 ? 13.223 39.049 25.785 1.00 20.85 81 GLU A O 1
ATOM 646 N N . VAL A 1 116 ? 13.226 37.327 24.339 1.00 18.98 82 VAL A N 1
ATOM 647 C CA . VAL A 1 116 ? 11.894 36.887 24.696 1.00 20.49 82 VAL A CA 1
ATOM 648 C C . VAL A 1 116 ? 11.993 35.578 25.461 1.00 24.61 82 VAL A C 1
ATOM 649 O O . VAL A 1 116 ? 12.560 34.586 24.982 1.00 18.47 82 VAL A O 1
ATOM 653 N N . PHE A 1 117 ? 11.452 35.587 26.668 1.00 16.90 83 PHE A N 1
ATOM 654 C CA . PHE A 1 117 ? 11.507 34.405 27.522 1.00 17.59 83 PHE A CA 1
ATOM 655 C C . PHE A 1 117 ? 10.177 33.690 27.540 1.00 13.11 83 PHE A C 1
ATOM 656 O O . PHE A 1 117 ? 9.123 34.293 27.312 1.00 22.19 83 PHE A O 1
ATOM 664 N N . GLN A 1 118 ? 10.219 32.387 27.771 1.00 10.11 84 GLN A N 1
ATOM 665 C CA . GLN A 1 118 ? 8.985 31.623 27.833 1.00 13.04 84 GLN A CA 1
ATOM 666 C C . GLN A 1 118 ? 8.387 31.792 29.226 1.00 11.76 84 GLN A C 1
ATOM 667 O O . GLN A 1 118 ? 9.106 32.091 30.174 1.00 19.65 84 GLN A O 1
ATOM 673 N N . GLN A 1 119 ? 7.075 31.630 29.342 1.00 13.44 85 GLN A N 1
ATOM 674 C CA . GLN A 1 119 ? 6.396 31.769 30.630 1.00 14.12 85 GLN A CA 1
ATOM 675 C C . GLN A 1 119 ? 6.596 30.537 31.505 1.00 12.32 85 GLN A C 1
ATOM 676 O O . GLN A 1 119 ? 6.350 29.423 31.062 1.00 16.37 85 GLN A O 1
ATOM 682 N N . ARG A 1 120 ? 7.035 30.729 32.751 1.00 11.07 86 ARG A N 1
ATOM 683 C CA . ARG A 1 120 ? 7.290 29.599 33.647 1.00 14.27 86 ARG A CA 1
ATOM 684 C C . ARG A 1 120 ? 6.130 28.601 33.657 1.00 6.87 86 ARG A C 1
ATOM 685 O O . ARG A 1 120 ? 6.346 27.395 33.658 1.00 15.23 86 ARG A O 1
ATOM 693 N N . GLU A 1 121 ? 4.905 29.113 33.671 1.00 6.80 87 GLU A N 1
ATOM 694 C CA . GLU A 1 121 ? 3.715 28.253 33.739 1.00 11.83 87 GLU A CA 1
ATOM 695 C C . GLU A 1 121 ? 3.621 27.372 32.493 1.00 9.85 87 GLU A C 1
ATOM 696 O O . GLU A 1 121 ? 3.216 26.219 32.570 1.00 8.36 87 GLU A O 1
ATOM 702 N N . ASP A 1 122 ? 3.994 27.922 31.342 1.00 10.67 88 ASP A N 1
ATOM 703 C CA . ASP A 1 122 ? 3.926 27.170 30.082 1.00 9.18 88 ASP A CA 1
ATOM 704 C C . ASP A 1 122 ? 4.995 26.092 30.031 1.00 8.86 88 ASP A C 1
ATOM 705 O O . ASP A 1 122 ? 4.739 24.940 29.661 1.00 12.63 88 ASP A O 1
ATOM 710 N N . ILE A 1 123 ? 6.207 26.487 30.389 1.00 14.35 89 ILE A N 1
ATOM 711 C CA . ILE A 1 123 ? 7.316 25.558 30.506 1.00 6.55 89 ILE A CA 1
ATOM 712 C C . ILE A 1 123 ? 6.975 24.398 31.449 1.00 6.61 89 ILE A C 1
ATOM 713 O O . ILE A 1 123 ? 7.214 23.237 31.138 1.00 10.81 89 ILE A O 1
ATOM 718 N N . ALA A 1 124 ? 6.423 24.708 32.613 1.00 7.81 90 ALA A N 1
ATOM 719 C CA . ALA A 1 124 ? 6.127 23.664 33.577 1.00 9.10 90 ALA A CA 1
ATOM 720 C C . ALA A 1 124 ? 5.085 22.745 32.975 1.00 14.67 90 ALA A C 1
ATOM 721 O O . ALA A 1 124 ? 5.126 21.526 33.143 1.00 7.40 90 ALA A O 1
ATOM 723 N N . SER A 1 125 ? 4.153 23.330 32.235 1.00 19.35 91 SER A N 1
ATOM 724 C CA . SER A 1 125 ? 3.060 22.534 31.698 1.00 18.82 91 SER A CA 1
ATOM 725 C C . SER A 1 125 ? 3.478 21.627 30.518 1.00 15.36 91 SER A C 1
ATOM 726 O O . SER A 1 125 ? 3.076 20.468 30.469 1.00 12.13 91 SER A O 1
ATOM 729 N N . ILE A 1 126 ? 4.280 22.136 29.583 1.00 12.29 92 ILE A N 1
ATOM 730 C CA . ILE A 1 126 ? 4.742 21.293 28.469 1.00 9.32 92 ILE A CA 1
ATOM 731 C C . ILE A 1 126 ? 5.706 20.219 28.987 1.00 9.18 92 ILE A C 1
ATOM 732 O O . ILE A 1 126 ? 5.763 19.119 28.453 1.00 10.56 92 ILE A O 1
ATOM 737 N N . ILE A 1 127 ? 6.454 20.540 30.044 1.00 14.96 93 ILE A N 1
ATOM 738 C CA . ILE A 1 127 ? 7.349 19.564 30.666 1.00 9.93 93 ILE A CA 1
ATOM 739 C C . ILE A 1 127 ? 6.573 18.403 31.273 1.00 15.27 93 ILE A C 1
ATOM 740 O O . ILE A 1 127 ? 6.936 17.223 31.093 1.00 9.43 93 ILE A O 1
ATOM 745 N N . TYR A 1 128 ? 5.506 18.738 31.993 1.00 16.11 94 TYR A N 1
ATOM 746 C CA . TYR A 1 128 ? 4.683 17.718 32.642 1.00 18.99 94 TYR A CA 1
ATOM 747 C C . TYR A 1 128 ? 4.078 16.813 31.572 1.00 15.47 94 TYR A C 1
ATOM 748 O O . TYR A 1 128 ? 4.007 15.596 31.716 1.00 11.62 94 TYR A O 1
ATOM 757 N N . PHE A 1 129 ? 3.666 17.430 30.475 1.00 13.75 95 PHE A N 1
ATOM 758 C CA . PHE A 1 129 ? 3.072 16.701 29.376 1.00 12.60 95 PHE A CA 1
ATOM 759 C C . PHE A 1 129 ? 4.076 15.736 28.720 1.00 13.73 95 PHE A C 1
ATOM 760 O O . PHE A 1 129 ? 3.759 14.580 28.478 1.00 14.40 95 PHE A O 1
ATOM 768 N N . ILE A 1 130 ? 5.289 16.208 28.442 1.00 11.84 96 ILE A N 1
ATOM 769 C CA . ILE A 1 130 ? 6.304 15.352 27.825 1.00 13.96 96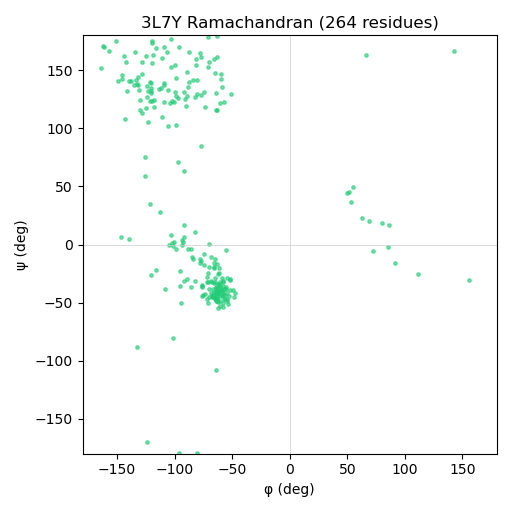 ILE A CA 1
ATOM 770 C C . ILE A 1 130 ? 6.757 14.222 28.760 1.00 19.15 96 ILE A C 1
ATOM 771 O O . ILE A 1 130 ? 6.896 13.073 28.336 1.00 14.14 96 ILE A O 1
ATOM 776 N N . GLU A 1 131 ? 6.989 14.550 30.029 1.00 18.26 97 GLU A N 1
ATOM 777 C CA . GLU A 1 131 ? 7.356 13.531 31.007 1.00 15.21 97 GLU A CA 1
ATOM 778 C C . GLU A 1 131 ? 6.286 12.438 31.097 1.00 13.71 97 GLU A C 1
ATOM 779 O O . GLU A 1 131 ? 6.604 11.256 31.130 1.00 18.18 97 GLU A O 1
ATOM 785 N N . GLU A 1 132 ? 5.020 12.833 31.110 1.00 14.53 98 GLU A N 1
ATOM 786 C CA . GLU A 1 132 ? 3.921 11.871 31.210 1.00 21.42 98 GLU A CA 1
ATOM 787 C C . GLU A 1 132 ? 3.666 11.113 29.916 1.00 14.54 98 GLU A C 1
ATOM 788 O O . GLU A 1 132 ? 3.432 9.904 29.948 1.00 21.38 98 GLU A O 1
ATOM 794 N N . LYS A 1 133 ? 3.688 11.819 28.787 1.00 16.94 99 LYS A N 1
ATOM 795 C CA . LYS A 1 133 ? 3.281 11.222 27.498 1.00 11.95 99 LYS A CA 1
ATOM 796 C C . LYS A 1 133 ? 4.429 10.678 26.650 1.00 21.98 99 LYS A C 1
ATOM 797 O O . LYS A 1 133 ? 4.273 9.673 25.957 1.00 22.44 99 LYS A O 1
ATOM 799 N N . TYR A 1 134 ? 5.575 11.346 26.685 1.00 14.37 100 TYR A N 1
ATOM 800 C CA . TYR A 1 134 ? 6.750 10.849 25.974 1.00 10.52 100 TYR A CA 1
ATOM 801 C C . TYR A 1 134 ? 7.947 10.724 26.907 1.00 12.30 100 TYR A C 1
ATOM 802 O O . TYR A 1 134 ? 8.871 11.538 26.866 1.00 17.70 100 TYR A O 1
ATOM 811 N N . PRO A 1 135 ? 7.932 9.687 27.754 1.00 15.57 101 PRO A N 1
ATOM 812 C CA . PRO A 1 135 ? 8.999 9.512 28.738 1.00 12.11 101 PRO A CA 1
ATOM 813 C C . PRO A 1 135 ? 10.346 9.279 28.051 1.00 23.35 101 PRO A C 1
ATOM 814 O O . PRO A 1 135 ? 11.387 9.421 28.706 1.00 17.39 101 PRO A O 1
ATOM 818 N N . GLN A 1 136 ? 10.338 8.920 26.765 1.00 17.26 102 GLN A N 1
ATOM 819 C CA . GLN A 1 136 ? 11.602 8.638 26.083 1.00 24.02 102 GLN A CA 1
ATOM 820 C C . GLN A 1 136 ? 12.348 9.907 25.684 1.00 20.56 102 GLN A C 1
ATOM 821 O O . GLN A 1 136 ? 13.539 9.852 25.380 1.00 18.10 102 GLN A O 1
ATOM 827 N N . ALA A 1 137 ? 11.671 11.052 25.694 1.00 15.09 103 ALA A N 1
ATOM 828 C CA . ALA A 1 137 ? 12.356 12.279 25.277 1.00 17.48 103 ALA A CA 1
ATOM 829 C C . ALA A 1 137 ? 13.207 12.833 26.408 1.00 19.98 103 ALA A C 1
ATOM 830 O O . ALA A 1 137 ? 12.737 12.985 27.533 1.00 18.96 103 ALA A O 1
ATOM 832 N N . VAL A 1 138 ? 14.468 13.121 26.104 1.00 20.83 104 VAL A N 1
ATOM 833 C CA . VAL A 1 138 ? 15.334 13.814 27.046 1.00 15.95 104 VAL A CA 1
ATOM 834 C C . VAL A 1 138 ? 15.065 15.310 26.962 1.00 16.22 104 VAL A C 1
ATOM 835 O O . VAL A 1 138 ? 15.109 15.915 25.875 1.00 19.15 104 VAL A O 1
ATOM 839 N N . ILE A 1 139 ? 14.795 15.911 28.114 1.00 8.84 105 ILE A N 1
ATOM 840 C CA . ILE A 1 139 ? 14.409 17.308 28.165 1.00 8.41 105 ILE A CA 1
ATOM 841 C C . ILE A 1 139 ? 15.542 18.198 28.653 1.00 12.85 105 ILE A C 1
ATOM 842 O O . ILE A 1 139 ? 16.045 18.033 29.764 1.00 18.77 105 ILE A O 1
ATOM 847 N N . ALA A 1 140 ? 15.924 19.165 27.834 1.00 7.91 106 ALA A N 1
ATOM 848 C CA . ALA A 1 140 ? 16.905 20.154 28.258 1.00 12.32 106 ALA A CA 1
ATOM 849 C C . ALA A 1 140 ? 16.328 21.568 28.196 1.00 12.11 106 ALA A C 1
ATOM 850 O O . ALA A 1 140 ? 15.655 21.940 27.231 1.00 15.30 106 ALA A O 1
ATOM 852 N N . LEU A 1 141 ? 16.573 22.343 29.249 1.00 18.11 107 LEU A N 1
ATOM 853 C CA . LEU A 1 141 ? 16.115 23.725 29.311 1.00 14.35 107 LEU A CA 1
ATOM 854 C C . LEU A 1 141 ? 17.266 24.660 28.957 1.00 19.37 107 LEU A C 1
ATOM 855 O O . LEU A 1 141 ? 18.378 24.522 29.481 1.00 21.22 107 LEU A O 1
ATOM 860 N N . SER A 1 142 ? 17.008 25.602 28.059 1.00 10.86 108 SER A N 1
ATOM 861 C CA . SER A 1 142 ? 18.044 26.520 27.614 1.00 16.23 108 SER A CA 1
ATOM 862 C C . SER A 1 142 ? 17.815 27.896 28.238 1.00 19.20 108 SER A C 1
ATOM 863 O O . SER A 1 142 ? 16.946 28.650 27.793 1.00 17.52 108 SER A O 1
ATOM 866 N N . GLY A 1 143 ? 18.589 28.203 29.284 1.00 14.29 109 GLY A N 1
ATOM 867 C CA . GLY A 1 143 ? 18.403 29.417 30.062 1.00 9.68 109 GLY A CA 1
ATOM 868 C C . GLY A 1 143 ? 19.312 30.542 29.611 1.00 21.34 109 GLY A C 1
ATOM 869 O O . GLY A 1 143 ? 20.097 30.398 28.672 1.00 15.06 109 GLY A O 1
ATOM 870 N N . GLU A 1 144 ? 19.209 31.678 30.280 1.00 27.46 110 GLU A N 1
ATOM 871 C CA . GLU A 1 144 ? 19.949 32.854 29.856 1.00 35.08 110 GLU A CA 1
ATOM 872 C C . GLU A 1 144 ? 21.454 32.631 30.001 1.00 34.37 110 GLU A C 1
ATOM 873 O O . GLU A 1 144 ? 22.246 33.134 29.205 1.00 37.31 110 GLU A O 1
ATOM 879 N N . LYS A 1 145 ? 21.837 31.854 31.010 1.00 23.11 111 LYS A N 1
ATOM 880 C CA . LYS A 1 145 ? 23.244 31.679 31.356 1.00 31.21 111 LYS A CA 1
ATOM 881 C C . LYS A 1 145 ? 23.688 30.227 31.279 1.00 32.81 111 LYS A C 1
ATOM 882 O O . LYS A 1 145 ? 24.860 29.940 31.062 1.00 44.35 111 LYS A O 1
ATOM 885 N N . LYS A 1 146 ? 22.761 29.300 31.458 1.00 28.72 112 LYS A N 1
ATOM 886 C CA . LYS A 1 146 ? 23.145 27.898 31.396 1.00 35.83 112 LYS A CA 1
ATOM 887 C C . LYS A 1 146 ? 22.019 27.004 30.911 1.00 21.50 112 LYS A C 1
ATOM 888 O O . LYS A 1 146 ? 20.907 27.462 30.704 1.00 15.40 112 LYS A O 1
ATOM 891 N N . GLY A 1 147 ? 22.331 25.724 30.741 1.00 22.35 113 GLY A N 1
ATOM 892 C CA . GLY A 1 147 ? 21.342 24.722 30.410 1.00 24.32 113 GLY A CA 1
ATOM 893 C C . GLY A 1 147 ? 21.119 23.756 31.556 1.00 25.17 113 GLY A C 1
ATOM 894 O O . GLY A 1 147 ? 21.965 23.626 32.445 1.00 28.19 113 GLY A O 1
ATOM 895 N N . TYR A 1 148 ? 19.979 23.069 31.531 1.00 18.88 114 TYR A N 1
ATOM 896 C CA . TYR A 1 148 ? 19.616 22.145 32.596 1.00 16.71 114 T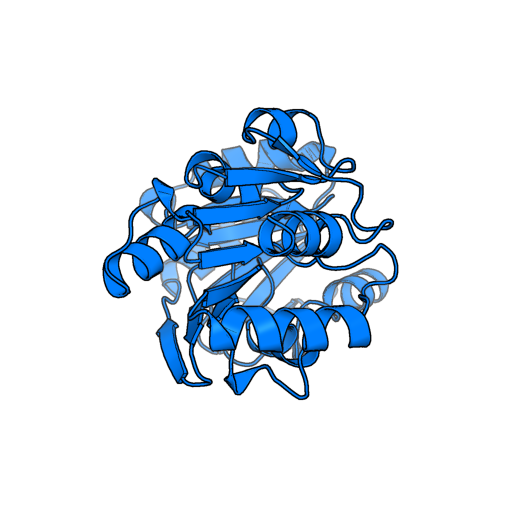YR A CA 1
ATOM 897 C C . TYR A 1 148 ? 19.155 20.798 32.045 1.00 19.92 114 TYR A C 1
ATOM 898 O O . TYR A 1 148 ? 18.406 20.734 31.072 1.00 25.07 114 TYR A O 1
ATOM 907 N N . LEU A 1 149 ? 19.621 19.728 32.676 1.00 16.14 115 LEU A N 1
ATOM 908 C CA . LEU A 1 149 ? 19.152 18.373 32.413 1.00 16.91 115 LEU A CA 1
ATOM 909 C C . LEU A 1 149 ? 18.692 17.798 33.739 1.00 20.62 115 LEU A C 1
ATOM 910 O O . LEU A 1 149 ? 19.061 18.308 34.802 1.00 21.98 115 LEU A O 1
ATOM 915 N N . LYS A 1 150 ? 17.909 16.729 33.689 1.00 16.12 116 LYS A N 1
ATOM 916 C CA . LYS A 1 150 ? 17.489 16.069 34.913 1.00 25.44 116 LYS A CA 1
ATOM 917 C C . LYS A 1 150 ? 18.558 15.053 35.288 1.00 29.67 116 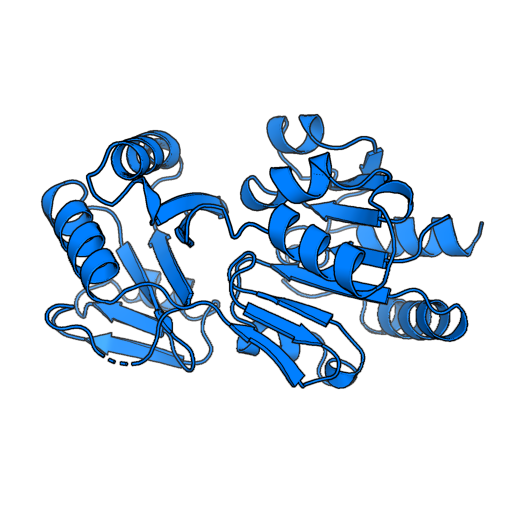LYS A C 1
ATOM 918 O O . LYS A 1 150 ? 19.116 14.387 34.416 1.00 33.74 116 LYS A O 1
ATOM 922 N N . LYS A 1 151 ? 18.865 14.941 36.576 1.00 28.51 117 LYS A N 1
ATOM 923 C CA . LYS A 1 151 ? 19.771 13.894 37.017 1.00 27.30 117 LYS A CA 1
ATOM 924 C C . LYS A 1 151 ? 19.161 12.550 36.643 1.00 22.14 117 LYS A C 1
ATOM 925 O O . LYS A 1 151 ? 17.941 12.370 36.711 1.00 19.73 117 LYS A O 1
ATOM 927 N N . GLY A 1 152 ? 20.008 11.608 36.240 1.00 19.24 118 GLY A N 1
ATOM 928 C CA . GLY A 1 152 ? 19.528 10.307 35.804 1.00 27.94 118 GLY A CA 1
ATOM 929 C C . GLY A 1 152 ? 19.729 10.082 34.314 1.00 26.86 118 GLY A C 1
ATOM 930 O O . GLY A 1 152 ? 19.811 8.949 33.855 1.00 30.56 118 GLY A O 1
ATOM 931 N N . VAL A 1 153 ? 19.796 11.169 33.557 1.00 23.01 119 VAL A N 1
ATOM 932 C CA . VAL A 1 153 ? 20.150 11.098 32.143 1.00 28.80 119 VAL A CA 1
ATOM 933 C C . VAL A 1 153 ? 21.537 10.456 31.983 1.00 35.82 119 VAL A C 1
ATOM 934 O O . VAL A 1 153 ? 22.457 10.785 32.723 1.00 36.99 119 VAL A O 1
ATOM 938 N N . SER A 1 154 ? 21.684 9.542 31.027 1.00 39.74 120 SER A N 1
ATOM 939 C CA . SER A 1 154 ? 22.955 8.839 30.825 1.00 37.97 120 SER A CA 1
ATOM 940 C C . SER A 1 154 ? 24.111 9.779 30.504 1.00 36.78 120 SER A C 1
ATOM 941 O O . SER A 1 154 ? 23.930 10.794 29.837 1.00 34.07 120 SER A O 1
ATOM 944 N N . GLU A 1 155 ? 25.303 9.418 30.967 1.00 40.84 121 GLU A N 1
ATOM 945 C CA . GLU A 1 155 ? 26.503 10.207 30.709 1.00 45.69 121 GLU A CA 1
ATOM 946 C C . GLU A 1 155 ? 26.667 10.508 29.226 1.00 47.43 121 GLU A C 1
ATOM 947 O O . GLU A 1 155 ? 27.066 11.611 28.855 1.00 54.93 121 GLU A O 1
ATOM 949 N N . ASN A 1 156 ? 26.355 9.528 28.381 1.00 44.71 122 ASN A N 1
ATOM 950 C CA . ASN A 1 156 ? 26.496 9.684 26.933 1.00 45.69 122 ASN A CA 1
ATOM 951 C C . ASN A 1 156 ? 25.612 10.790 26.357 1.00 44.55 122 ASN A C 1
ATOM 952 O O . ASN A 1 156 ? 26.036 11.527 25.466 1.00 45.89 122 ASN A O 1
ATOM 954 N N . ILE A 1 157 ? 24.381 10.899 26.854 1.00 37.85 123 ILE A N 1
ATOM 955 C CA . ILE A 1 157 ? 23.501 11.987 26.447 1.00 27.36 123 ILE A CA 1
ATOM 956 C C . ILE A 1 157 ? 24.057 13.302 26.965 1.00 30.06 123 ILE A C 1
ATOM 957 O O . ILE A 1 157 ? 24.102 14.296 26.242 1.00 33.95 123 ILE A O 1
ATOM 962 N N . VAL A 1 158 ? 24.475 13.301 28.229 1.00 31.45 124 VAL A N 1
ATOM 963 C CA . VAL A 1 158 ? 25.039 14.490 28.853 1.00 33.65 124 VAL A CA 1
ATOM 964 C C . VAL A 1 158 ? 26.206 14.987 28.022 1.00 41.85 124 VAL A C 1
ATOM 965 O O . VAL A 1 158 ? 26.403 16.193 27.858 1.00 42.40 124 VAL A O 1
ATOM 969 N N . LYS A 1 159 ? 26.977 14.044 27.493 1.00 43.53 125 LYS A N 1
ATOM 970 C CA . LYS A 1 159 ? 28.138 14.393 26.691 1.00 47.71 125 LYS A CA 1
ATOM 971 C C . LYS A 1 159 ? 27.692 14.941 25.343 1.00 39.78 125 LYS A C 1
ATOM 972 O O . LYS A 1 159 ? 28.377 15.765 24.758 1.00 50.52 125 LYS A O 1
ATOM 974 N N . MET A 1 160 ? 26.590 14.464 24.825 1.00 41.64 126 MET A N 1
ATOM 975 C CA . MET A 1 160 ? 26.072 14.970 23.559 1.00 46.35 126 MET A CA 1
ATOM 976 C C . MET A 1 160 ? 25.592 16.404 23.544 1.00 44.33 126 MET A C 1
ATOM 977 O O . MET A 1 160 ? 25.678 17.058 22.541 1.00 40.09 126 MET A O 1
ATOM 982 N N . LEU A 1 161 ? 24.965 16.803 24.630 1.00 40.88 127 LEU A N 1
ATOM 983 C CA . LEU A 1 161 ? 24.204 18.016 24.701 1.00 43.58 127 LEU A CA 1
ATOM 984 C C . LEU A 1 161 ? 25.059 19.100 25.175 1.00 55.01 127 LEU A C 1
ATOM 985 O O . LEU A 1 161 ? 24.864 20.238 24.817 1.00 56.22 127 LEU A O 1
ATOM 990 N N . SER A 1 162 ? 26.011 18.726 26.009 1.00 20.00 128 SER A N 1
ATOM 991 C CA . SER A 1 162 ? 26.873 19.651 26.703 1.00 20.00 128 SER A CA 1
ATOM 992 C C . SER A 1 162 ? 27.591 20.585 25.746 1.00 20.00 128 SER A C 1
ATOM 993 O O . SER A 1 162 ? 28.304 21.448 26.144 1.00 20.00 128 SER A O 1
ATOM 996 N N . PRO A 1 163 ? 27.405 20.369 24.463 1.00 63.69 129 PRO A N 1
ATOM 997 C CA . PRO A 1 163 ? 28.118 21.163 23.497 1.00 56.88 129 PRO A CA 1
ATOM 998 C C . PRO A 1 163 ? 27.251 22.290 23.069 1.00 56.86 129 PRO A C 1
ATOM 999 O O . PRO A 1 163 ? 27.729 23.285 22.602 1.00 57.39 129 PRO A O 1
ATOM 1003 N N . PHE A 1 164 ? 25.957 22.114 23.235 1.00 51.18 130 PHE A N 1
ATOM 1004 C CA . PHE A 1 164 ? 24.996 23.089 22.836 1.00 45.74 130 PHE A CA 1
ATOM 1005 C C . PHE A 1 164 ? 24.701 24.028 23.983 1.00 47.79 130 PHE A C 1
ATOM 1006 O O . PHE A 1 164 ? 23.712 24.678 23.951 1.00 51.95 130 PHE A O 1
ATOM 1014 N N . PHE A 1 165 ? 25.551 24.066 25.005 1.00 44.49 131 PHE A N 1
ATOM 1015 C CA . PHE A 1 165 ? 25.319 24.857 26.207 1.00 43.72 131 PHE A CA 1
ATOM 1016 C C . PHE A 1 165 ? 26.618 25.334 26.841 1.00 44.75 131 PHE A C 1
ATOM 1017 O O . PHE A 1 165 ? 27.591 24.584 26.918 1.00 42.98 131 PHE A O 1
ATOM 1025 N N . PRO A 1 166 ? 26.623 26.579 27.336 1.00 47.26 132 PRO A N 1
ATOM 1026 C CA . PRO A 1 166 ? 27.841 27.118 27.939 1.00 44.87 132 PRO A CA 1
ATOM 1027 C C . PRO A 1 166 ? 28.153 26.245 29.116 1.00 48.60 132 PRO A C 1
ATOM 1028 O O . PRO A 1 166 ? 29.237 25.678 29.256 1.00 47.91 132 PRO A O 1
ATOM 1032 N N . VAL A 1 167 ? 27.141 26.141 29.964 1.00 48.42 133 VAL A N 1
ATOM 1033 C CA . VAL A 1 167 ? 27.235 25.431 31.212 1.00 50.73 133 VAL A CA 1
ATOM 1034 C C . VAL A 1 167 ? 26.017 24.530 31.293 1.00 50.39 133 VAL A C 1
ATOM 1035 O O . VAL A 1 167 ? 24.934 24.902 30.844 1.00 51.27 133 VAL A O 1
ATOM 1039 N N . LEU A 1 168 ? 26.196 23.344 31.857 1.00 44.31 134 LEU A N 1
ATOM 1040 C CA . LEU A 1 168 ? 25.121 22.372 31.924 1.00 38.96 134 LEU A CA 1
ATOM 1041 C C . LEU A 1 168 ? 24.970 21.846 33.352 1.00 38.87 134 LEU A C 1
ATOM 1042 O O . LEU A 1 168 ? 25.878 21.212 33.889 1.00 42.21 134 LEU A O 1
ATOM 1047 N N . GLU A 1 169 ? 23.822 22.125 33.962 1.00 29.06 135 GLU A N 1
ATOM 1048 C CA . GLU A 1 169 ? 23.561 21.733 35.345 1.00 26.95 135 GLU A CA 1
ATOM 1049 C C . GLU A 1 169 ? 22.524 20.622 35.418 1.00 28.88 135 GLU A C 1
ATOM 1050 O O . GLU A 1 169 ? 21.519 20.662 34.705 1.00 31.40 135 GLU A O 1
ATOM 1056 N N . LEU A 1 170 ? 22.772 19.634 36.277 1.00 24.61 136 LEU A N 1
ATOM 1057 C CA . LEU A 1 170 ? 21.831 18.536 36.514 1.00 26.98 136 LEU A CA 1
ATOM 1058 C C . LEU A 1 170 ? 20.988 18.745 37.780 1.00 30.48 136 LEU A C 1
ATOM 1059 O O . LEU A 1 170 ? 21.541 18.968 38.859 1.00 35.04 136 LEU A O 1
ATOM 1064 N N . VAL A 1 171 ? 19.661 18.648 37.646 1.00 23.71 137 VAL A N 1
ATOM 1065 C CA . VAL A 1 171 ? 18.728 18.805 38.771 1.00 28.88 137 VAL A CA 1
ATOM 1066 C C . VAL A 1 171 ? 17.877 17.539 39.013 1.00 28.83 137 VAL A C 1
ATOM 1067 O O . VAL A 1 171 ? 17.715 16.728 38.109 1.00 28.75 137 VAL A O 1
ATOM 1071 N N . ASN A 1 172 ? 17.368 17.346 40.231 1.00 21.15 138 ASN A N 1
ATOM 1072 C CA . ASN A 1 172 ? 16.593 16.134 40.516 1.00 21.66 138 ASN A CA 1
ATOM 1073 C C . ASN A 1 172 ? 15.136 16.256 40.127 1.00 25.95 138 ASN A C 1
ATOM 1074 O O . ASN A 1 172 ? 14.392 15.276 40.132 1.00 35.86 138 ASN A O 1
ATOM 1079 N N . SER A 1 173 ? 14.728 17.472 39.807 1.00 25.26 139 SER A N 1
ATOM 1080 C CA . SER A 1 173 ? 13.380 17.691 39.335 1.00 27.45 139 SER A CA 1
ATOM 1081 C C . SER A 1 173 ? 13.278 19.046 38.670 1.00 27.18 139 SER A C 1
ATOM 1082 O O . SER A 1 173 ? 14.028 19.977 38.991 1.00 20.77 139 SER A O 1
ATOM 1085 N N . PHE A 1 174 ? 12.341 19.132 37.733 1.00 26.37 140 PHE A N 1
ATOM 1086 C CA . PHE A 1 174 ? 12.021 20.379 37.059 1.00 24.92 140 PHE A CA 1
ATOM 1087 C C . PHE A 1 174 ? 10.872 21.129 37.735 1.00 19.01 140 PHE A C 1
ATOM 1088 O O . PHE A 1 174 ? 10.432 22.172 37.238 1.00 13.49 140 PHE A O 1
ATOM 1096 N N . SER A 1 175 ? 10.367 20.614 38.859 1.00 13.90 141 SER A N 1
ATOM 1097 C CA . SER A 1 175 ? 9.213 21.260 39.493 1.00 13.56 141 SER A CA 1
ATOM 1098 C C . SER A 1 175 ? 9.405 21.574 40.986 1.00 15.07 141 SER A C 1
ATOM 1099 O O . SER A 1 175 ? 9.516 20.670 41.806 1.00 17.42 141 SER A O 1
ATOM 1102 N N . PRO A 1 176 ? 9.451 22.864 41.338 1.00 12.79 142 PRO A N 1
ATOM 1103 C CA . PRO A 1 176 ? 9.379 24.007 40.423 1.00 9.10 142 PRO A CA 1
ATOM 1104 C C . PRO A 1 176 ? 10.653 24.147 39.587 1.00 15.19 142 PRO A C 1
ATOM 1105 O O . PRO A 1 176 ? 11.609 23.379 39.740 1.00 13.99 142 PRO A O 1
ATOM 1109 N N . LEU A 1 177 ? 10.661 25.148 38.715 1.00 13.25 143 LEU A N 1
ATOM 1110 C CA . LEU A 1 177 ? 11.759 25.346 37.769 1.00 7.75 143 LEU A CA 1
ATOM 1111 C C . LEU A 1 177 ? 12.926 26.066 38.443 1.00 14.43 143 LEU A C 1
ATOM 1112 O O . LEU A 1 177 ? 12.743 26.692 39.475 1.00 16.70 143 LEU A O 1
ATOM 1117 N N . PRO A 1 178 ? 14.137 25.962 37.863 1.00 18.01 144 PRO A N 1
ATOM 1118 C CA . PRO A 1 178 ? 15.329 26.612 38.425 1.00 18.60 144 PRO A CA 1
ATOM 1119 C C . PRO A 1 178 ? 15.175 28.126 38.411 1.00 18.60 144 PRO A C 1
ATOM 1120 O O . PRO A 1 178 ? 14.278 28.591 37.697 1.00 16.01 144 PRO A O 1
ATOM 1124 N N . GLU A 1 180 ? 16.367 30.627 36.821 1.00 23.65 146 GLU A N 1
ATOM 1125 C CA . GLU A 1 180 ? 16.796 31.268 35.579 1.00 28.64 146 GLU A CA 1
ATOM 1126 C C . GLU A 1 180 ? 15.636 31.514 34.620 1.00 21.23 146 GLU A C 1
ATOM 1127 O O . GLU A 1 180 ? 14.561 30.937 34.773 1.00 19.29 146 GLU A O 1
ATOM 1133 N N . ARG A 1 181 ? 15.862 32.387 33.642 1.00 20.87 147 ARG A N 1
ATOM 1134 C CA . ARG A 1 181 ? 14.893 32.662 32.587 1.00 16.64 147 ARG A CA 1
ATOM 1135 C C . ARG A 1 181 ? 15.292 31.850 31.358 1.00 19.77 147 ARG A C 1
ATOM 1136 O O . ARG A 1 181 ? 16.482 31.697 31.066 1.00 16.34 147 ARG A O 1
ATOM 1144 N N . PHE A 1 182 ? 14.293 31.347 30.636 1.00 16.68 148 PHE A N 1
ATOM 1145 C CA . PHE A 1 182 ? 14.528 30.356 29.597 1.00 16.22 148 PHE A CA 1
ATOM 1146 C C . PHE A 1 182 ? 14.067 30.825 28.223 1.00 12.69 148 PHE A C 1
ATOM 1147 O O . PHE A 1 182 ? 12.945 31.310 28.058 1.00 20.01 148 PHE A O 1
ATOM 1155 N N . PHE A 1 183 ? 14.933 30.654 27.231 1.00 19.99 149 PHE A N 1
ATOM 1156 C CA . PHE A 1 183 ? 14.604 31.039 25.859 1.00 10.16 149 PHE A CA 1
ATOM 1157 C C . PHE A 1 183 ? 13.857 29.949 25.112 1.00 14.93 149 PHE A C 1
ATOM 1158 O O . PHE A 1 183 ? 12.984 30.233 24.277 1.00 21.08 149 PHE A O 1
ATOM 1166 N N . LYS A 1 184 ? 14.234 28.703 25.383 1.00 14.12 150 LYS A N 1
ATOM 1167 C CA . LYS A 1 184 ? 13.678 27.561 24.674 1.00 11.81 150 LYS A CA 1
ATOM 1168 C C . LYS A 1 184 ? 13.920 26.284 25.469 1.00 14.55 150 LYS A C 1
ATOM 1169 O O . LYS A 1 184 ? 14.664 26.288 26.457 1.00 16.47 150 LYS A O 1
ATOM 1175 N N . LEU A 1 185 ? 13.285 25.197 25.043 1.00 7.38 151 LEU A N 1
ATOM 1176 C CA . LEU A 1 185 ? 13.659 23.867 25.514 1.00 8.86 151 LEU A CA 1
ATOM 1177 C C . LEU A 1 185 ? 14.122 23.016 24.349 1.00 7.44 151 LEU A C 1
ATOM 1178 O O . LEU A 1 185 ? 13.819 23.310 23.199 1.00 14.91 151 LEU A O 1
ATOM 1183 N N . THR A 1 186 ? 14.815 21.928 24.646 1.00 13.93 152 THR A N 1
ATOM 1184 C CA . THR A 1 186 ? 15.202 21.005 23.593 1.00 20.57 152 THR A CA 1
ATOM 1185 C C . THR A 1 186 ? 14.859 19.576 23.976 1.00 21.68 152 THR A C 1
ATOM 1186 O O . THR A 1 186 ? 15.114 19.142 25.100 1.00 21.32 152 THR A O 1
ATOM 1190 N N . LEU A 1 187 ? 14.248 18.850 23.049 1.00 7.42 153 LEU A N 1
ATOM 1191 C CA . LEU A 1 187 ? 14.012 17.440 23.264 1.00 10.84 153 LEU A CA 1
ATOM 1192 C C . LEU A 1 187 ? 14.980 16.637 22.416 1.00 14.54 153 LEU A C 1
ATOM 1193 O O . LEU A 1 187 ? 15.149 16.914 21.227 1.00 20.67 153 LEU A O 1
ATOM 1198 N N . GLN A 1 188 ? 15.612 15.640 23.022 1.00 14.66 154 GLN A N 1
ATOM 1199 C CA . GLN A 1 188 ? 16.368 14.678 22.233 1.00 19.96 154 GLN A CA 1
ATOM 1200 C C . GLN A 1 188 ? 15.511 13.442 22.076 1.00 18.75 154 GLN A C 1
ATOM 1201 O O . GLN A 1 188 ? 15.069 12.843 23.068 1.00 21.80 154 GLN A O 1
ATOM 1207 N N . VAL A 1 189 ? 15.260 13.076 20.825 1.00 18.01 155 VAL A N 1
ATOM 1208 C CA . VAL A 1 189 ? 14.265 12.070 20.507 1.00 21.47 155 VAL A CA 1
ATOM 1209 C C . VAL A 1 189 ? 14.766 11.260 19.331 1.00 19.34 155 VAL A C 1
ATOM 1210 O O . VAL A 1 189 ? 15.682 11.688 18.631 1.00 17.90 155 VAL A O 1
ATOM 1214 N N . LYS A 1 190 ? 14.181 10.086 19.127 1.00 18.02 156 LYS A N 1
ATOM 1215 C CA . LYS A 1 190 ? 14.445 9.319 17.919 1.00 22.46 156 LYS A CA 1
ATOM 1216 C C . LYS A 1 190 ? 13.926 10.117 16.727 1.00 21.67 156 LYS A C 1
ATOM 1217 O O . LYS A 1 190 ? 12.787 10.587 16.742 1.00 15.43 156 LYS A O 1
ATOM 1221 N N . GLU A 1 191 ? 14.751 10.291 15.698 1.00 18.49 157 GLU A N 1
ATOM 1222 C CA . GLU A 1 191 ? 14.324 11.076 14.548 1.00 19.07 157 GLU A CA 1
ATOM 1223 C C . GLU A 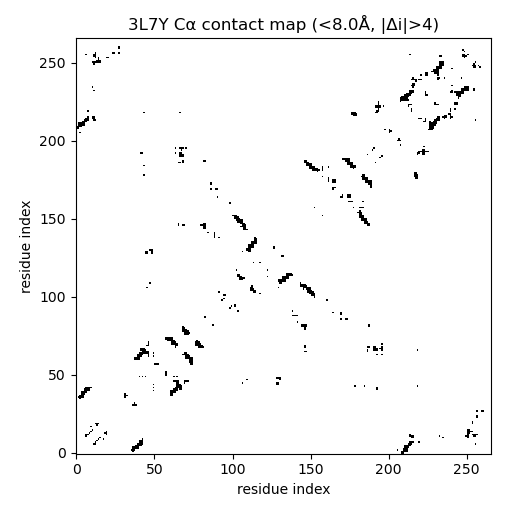1 191 ? 12.978 10.581 14.016 1.00 18.84 157 GLU A C 1
ATOM 1224 O O . GLU A 1 191 ? 12.183 11.366 13.502 1.00 19.03 157 GLU A O 1
ATOM 1230 N N . GLU A 1 192 ? 12.708 9.285 14.165 1.00 14.20 158 GLU A N 1
ATOM 1231 C CA . GLU A 1 192 ? 11.499 8.711 13.573 1.00 24.94 158 GLU A CA 1
ATOM 1232 C C . GLU A 1 192 ? 10.223 9.008 14.366 1.00 24.55 158 GLU A C 1
ATOM 1233 O O . GLU A 1 192 ? 9.126 8.787 13.869 1.00 15.94 158 GLU A O 1
ATOM 1239 N N . GLU A 1 193 ? 10.365 9.504 15.593 1.00 19.84 159 GLU A N 1
ATOM 1240 C CA . GLU A 1 193 ? 9.199 9.847 16.412 1.00 25.52 159 GLU A CA 1
ATOM 1241 C C . GLU A 1 193 ? 9.026 11.359 16.451 1.00 19.80 159 GLU A C 1
ATOM 1242 O O . GLU A 1 193 ? 8.094 11.883 17.064 1.00 18.18 159 GLU A O 1
ATOM 1248 N N . SER A 1 194 ? 9.939 12.041 15.771 1.00 11.14 160 SER A N 1
ATOM 1249 C CA . SER A 1 194 ? 10.041 13.486 15.822 1.00 9.88 160 SER A CA 1
ATOM 1250 C C . SER A 1 194 ? 8.761 14.180 15.395 1.00 22.89 160 SER A C 1
ATOM 1251 O O . SER A 1 194 ? 8.262 15.044 16.119 1.00 13.26 160 SER A O 1
ATOM 1254 N N . ALA A 1 195 ? 8.261 13.828 14.205 1.00 18.79 161 ALA A N 1
ATOM 1255 C CA . ALA A 1 195 ? 7.021 14.407 13.685 1.00 21.08 161 ALA A CA 1
ATOM 1256 C C . ALA A 1 195 ? 5.868 14.192 14.652 1.00 18.04 161 ALA A C 1
ATOM 1257 O O . ALA A 1 195 ? 5.122 15.123 14.953 1.00 16.79 161 ALA A O 1
ATOM 1259 N N . GLN A 1 196 ? 5.737 12.966 15.147 1.00 15.96 162 GLN A N 1
ATOM 1260 C CA . GLN A 1 196 ? 4.652 12.624 16.056 1.00 19.75 162 GLN A CA 1
ATOM 1261 C C . GLN A 1 196 ? 4.654 13.480 17.312 1.00 17.36 162 GLN A C 1
ATOM 1262 O O . GLN A 1 196 ? 3.600 13.894 17.802 1.00 14.63 162 GLN A O 1
ATOM 1268 N N . ILE A 1 197 ? 5.843 13.719 17.852 1.00 13.28 163 ILE A N 1
ATOM 1269 C CA . ILE A 1 197 ? 5.953 14.422 19.131 1.00 14.25 163 ILE A CA 1
ATOM 1270 C C . ILE A 1 197 ? 5.718 15.903 18.922 1.00 7.79 163 ILE A C 1
ATOM 1271 O O . ILE A 1 197 ? 5.155 16.592 19.781 1.00 8.76 163 ILE A O 1
ATOM 1276 N N . MET A 1 198 ? 6.183 16.403 17.777 1.00 13.43 164 MET A N 1
ATOM 1277 C CA . MET A 1 198 ? 5.916 17.777 17.408 1.00 9.15 164 MET A CA 1
ATOM 1278 C C . MET A 1 198 ? 4.420 18.031 17.233 1.00 7.62 164 MET A C 1
ATOM 1279 O O . MET A 1 198 ? 3.913 19.067 17.668 1.00 8.80 164 MET A O 1
ATOM 1284 N N . LYS A 1 199 ? 3.716 17.095 16.608 1.00 7.85 165 LYS A N 1
ATOM 1285 C CA . LYS A 1 199 ? 2.267 17.235 16.462 1.00 10.07 165 LYS A CA 1
ATOM 1286 C C . LYS A 1 199 ? 1.563 17.185 17.820 1.00 17.93 165 LYS A C 1
ATOM 1287 O O . LYS A 1 199 ? 0.624 17.945 18.067 1.00 10.98 165 LYS A O 1
ATOM 1293 N N . ALA A 1 200 ? 2.019 16.289 18.695 1.00 13.55 166 ALA A N 1
ATOM 1294 C CA . ALA A 1 200 ? 1.473 16.197 20.051 1.00 19.75 166 ALA A CA 1
ATOM 1295 C C . ALA A 1 200 ? 1.631 17.530 20.789 1.00 19.82 166 ALA A C 1
ATOM 1296 O O . ALA A 1 200 ? 0.727 17.988 21.502 1.00 12.90 166 ALA A O 1
ATOM 1298 N N . ILE A 1 201 ? 2.784 18.162 20.598 1.00 20.17 167 ILE A N 1
ATOM 1299 C CA . ILE A 1 201 ? 3.034 19.474 21.179 1.00 19.67 167 ILE A CA 1
ATOM 1300 C C . ILE A 1 201 ? 2.087 20.523 20.597 1.00 17.65 167 ILE A C 1
ATOM 1301 O O . ILE A 1 201 ? 1.495 21.318 21.333 1.00 12.91 167 ILE A O 1
ATOM 1306 N N . ALA A 1 202 ? 1.960 20.524 19.271 1.00 8.36 168 ALA A N 1
ATOM 1307 C CA . ALA A 1 202 ? 1.106 21.484 18.591 1.00 12.46 168 ALA A CA 1
ATOM 1308 C C . ALA A 1 202 ? -0.362 21.320 19.006 1.00 13.48 168 ALA A C 1
ATOM 1309 O O . ALA A 1 202 ? -1.139 22.252 18.907 1.00 16.15 168 ALA A O 1
ATOM 1311 N N . ASP A 1 203 ? -0.734 20.127 19.449 1.00 8.91 169 ASP A N 1
ATOM 1312 C CA . ASP A 1 203 ? -2.126 19.843 19.817 1.00 8.11 169 ASP A CA 1
ATOM 1313 C C . ASP A 1 203 ? -2.406 20.055 21.294 1.00 7.49 169 ASP A C 1
ATOM 1314 O O . ASP A 1 203 ? -3.540 19.846 21.748 1.00 9.63 169 ASP A O 1
ATOM 1319 N N . TYR A 1 204 ? -1.383 20.454 22.048 1.00 9.51 170 TYR A N 1
ATOM 1320 C CA . TYR A 1 204 ? -1.507 20.549 23.508 1.00 12.68 170 TYR A CA 1
ATOM 1321 C C . TYR A 1 204 ? -2.040 21.911 23.955 1.00 11.64 170 TYR A C 1
ATOM 1322 O O . TYR A 1 204 ? -2.053 22.860 23.183 1.00 14.73 170 TYR A O 1
ATOM 1331 N N . LYS A 1 205 ? -2.463 22.015 25.212 1.00 10.57 171 LYS A N 1
ATOM 1332 C CA . LYS A 1 205 ? -3.057 23.261 25.688 1.00 5.63 171 LYS A CA 1
ATOM 1333 C C . LYS A 1 205 ? -2.110 24.471 25.622 1.00 9.21 171 LYS A C 1
ATOM 1334 O O . LYS A 1 205 ? -2.562 25.612 25.634 1.00 11.03 171 LYS A O 1
ATOM 1340 N N . THR A 1 206 ? -0.802 24.239 25.564 1.00 8.63 172 THR A N 1
ATOM 1341 C CA . THR A 1 206 ? 0.139 25.363 25.452 1.00 10.01 172 THR A CA 1
ATOM 1342 C C . THR A 1 206 ? 0.290 25.846 24.007 1.00 13.37 172 THR A C 1
ATOM 1343 O O . THR A 1 206 ? 1.164 26.649 23.693 1.00 15.04 172 THR A O 1
ATOM 1347 N N . SER A 1 207 ? -0.580 25.353 23.138 1.00 12.32 173 SER A N 1
ATOM 1348 C CA . SER A 1 207 ? -0.445 25.536 21.693 1.00 12.59 173 SER A CA 1
ATOM 1349 C C . SER A 1 207 ? -0.178 26.955 21.200 1.00 14.47 173 SER A C 1
ATOM 1350 O O . SER A 1 207 ? 0.584 27.147 20.258 1.00 15.58 173 SER A O 1
ATOM 1353 N N . GLN A 1 208 ? -0.807 27.954 21.806 1.00 11.13 174 GLN A N 1
ATOM 1354 C CA . GLN A 1 208 ? -0.668 29.298 21.279 1.00 17.12 174 GLN A CA 1
ATOM 1355 C C . GLN A 1 208 ? 0.676 29.920 21.655 1.00 18.82 174 GLN A C 1
ATOM 1356 O O . GLN A 1 208 ? 1.084 30.934 21.085 1.00 22.36 174 GLN A O 1
ATOM 1362 N N . ARG A 1 209 ? 1.354 29.300 22.613 1.00 11.00 175 ARG A N 1
ATOM 1363 C CA . ARG A 1 209 ? 2.593 29.830 23.170 1.00 11.31 175 ARG A CA 1
ATOM 1364 C C . ARG A 1 209 ? 3.821 29.025 22.745 1.00 12.79 175 ARG A C 1
ATOM 1365 O O . ARG A 1 209 ? 4.879 29.596 22.520 1.00 18.11 175 ARG A O 1
ATOM 1373 N N . LEU A 1 210 ? 3.691 27.699 22.673 1.00 13.51 176 LEU A N 1
ATOM 1374 C CA . LEU A 1 210 ? 4.850 26.830 22.448 1.00 14.39 176 LEU A CA 1
ATOM 1375 C C . LEU A 1 210 ? 4.696 25.929 21.238 1.00 19.15 176 LEU A C 1
ATOM 1376 O O . LEU A 1 210 ? 3.649 25.318 21.033 1.00 15.14 176 LEU A O 1
ATOM 1381 N N . VAL A 1 211 ? 5.760 25.827 20.450 1.00 11.40 177 VAL A N 1
ATOM 1382 C CA . VAL A 1 211 ? 5.734 24.992 19.272 1.00 7.91 177 VAL A CA 1
ATOM 1383 C C . VAL A 1 211 ? 7.103 24.366 19.032 1.00 10.78 177 VAL A C 1
ATOM 1384 O O . VAL A 1 211 ? 8.135 24.969 19.328 1.00 18.50 177 VAL A O 1
ATOM 1388 N N . GLY A 1 212 ? 7.107 23.142 18.517 1.00 13.51 178 GLY A N 1
ATOM 1389 C CA . GLY A 1 212 ? 8.346 22.453 18.207 1.00 11.28 178 GLY A CA 1
ATOM 1390 C C . GLY A 1 212 ? 8.811 22.758 16.793 1.00 15.69 178 GLY A C 1
ATOM 1391 O O . GLY A 1 212 ? 8.002 22.995 15.882 1.00 15.87 178 GLY A O 1
ATOM 1392 N N . THR A 1 213 ? 10.124 22.765 16.605 1.00 13.34 179 THR A N 1
ATOM 1393 C CA . THR A 1 213 ? 10.681 22.931 15.277 1.00 16.48 179 THR A CA 1
ATOM 1394 C C . THR A 1 213 ? 11.879 22.001 15.214 1.00 21.72 179 THR A C 1
ATOM 1395 O O . THR A 1 213 ? 12.683 21.979 16.136 1.00 19.22 179 THR A O 1
ATOM 1399 N N . ALA A 1 214 ? 11.989 21.206 14.153 1.00 18.69 180 ALA A N 1
ATOM 1400 C CA . ALA A 1 214 ? 13.149 20.333 14.001 1.00 18.93 180 ALA A CA 1
ATOM 1401 C C . ALA A 1 214 ? 14.425 21.160 13.864 1.00 23.39 180 ALA A C 1
ATOM 1402 O O . ALA A 1 214 ? 14.603 21.900 12.886 1.00 27.29 180 ALA A O 1
ATOM 1404 N N . SER A 1 215 ? 15.305 21.019 14.850 1.00 23.44 181 SER A N 1
ATOM 1405 C CA . SER A 1 215 ? 16.574 21.726 14.886 1.00 26.99 181 SER A CA 1
ATOM 1406 C C . SER A 1 215 ? 17.753 20.770 14.722 1.00 35.27 181 SER A C 1
ATOM 1407 O O . SER A 1 215 ? 18.846 21.033 15.223 1.00 48.15 181 SER A O 1
ATOM 1410 N N . GLY A 1 216 ? 17.530 19.653 14.042 1.00 35.79 182 GLY A N 1
ATOM 1411 C CA . GLY A 1 216 ? 18.594 18.695 13.799 1.00 26.19 182 GLY A CA 1
ATOM 1412 C C . GLY A 1 216 ? 18.114 17.261 13.878 1.00 34.09 182 GLY A C 1
ATOM 1413 O O . GLY A 1 216 ? 17.010 16.990 14.360 1.00 33.89 182 GLY A O 1
ATOM 1414 N N . PHE A 1 217 ? 18.946 16.340 13.401 1.00 36.13 183 PHE A N 1
ATOM 1415 C CA . PHE A 1 217 ? 18.618 14.919 13.419 1.00 31.45 183 PHE A CA 1
ATOM 1416 C C . PHE A 1 217 ? 18.503 14.432 14.862 1.00 24.83 183 PHE A C 1
ATOM 1417 O O . PHE A 1 217 ? 19.473 14.460 15.623 1.00 26.62 183 PHE A O 1
ATOM 1425 N N . GLY A 1 218 ? 17.303 14.015 15.246 1.00 24.79 184 GLY A N 1
ATOM 1426 C CA . GLY A 1 218 ? 17.057 13.579 16.607 1.00 24.14 184 GLY A CA 1
ATOM 1427 C C . GLY A 1 218 ? 16.846 14.705 17.609 1.00 17.23 184 GLY A C 1
ATOM 1428 O O . GLY A 1 218 ? 16.952 14.479 18.815 1.00 17.32 184 GLY A O 1
ATOM 1429 N N . TYR A 1 219 ? 16.534 15.908 17.130 1.00 17.44 185 TYR A N 1
ATOM 1430 C CA . TYR A 1 219 ? 16.307 17.055 18.026 1.00 16.50 185 TYR A CA 1
ATOM 1431 C C . TYR A 1 219 ? 15.054 17.873 17.695 1.00 19.49 185 TYR A C 1
ATOM 1432 O O . TYR A 1 219 ? 14.721 18.087 16.527 1.00 15.98 185 TYR A O 1
ATOM 1441 N N . ILE A 1 220 ? 14.358 18.323 18.740 1.00 11.33 186 ILE A N 1
ATOM 1442 C CA . ILE A 1 220 ? 13.241 19.246 18.587 1.00 12.77 186 ILE A CA 1
ATOM 1443 C C . ILE A 1 220 ? 13.446 20.410 19.546 1.00 10.94 186 ILE A C 1
ATOM 1444 O O . ILE A 1 220 ? 13.595 20.206 20.755 1.00 15.51 186 ILE A O 1
ATOM 1449 N N . ASP A 1 221 ? 13.453 21.624 19.017 1.00 13.66 187 ASP A N 1
ATOM 1450 C CA . ASP A 1 221 ? 13.471 22.802 19.866 1.00 13.96 187 ASP A CA 1
ATOM 1451 C C . ASP A 1 221 ? 12.028 23.191 20.084 1.00 13.72 187 ASP A C 1
ATOM 1452 O O . ASP A 1 221 ? 11.249 23.256 19.132 1.00 9.43 187 ASP A O 1
ATOM 1457 N N . ILE A 1 222 ? 11.671 23.414 21.338 1.00 17.17 188 ILE A N 1
ATOM 1458 C CA . ILE A 1 222 ? 10.358 23.923 21.678 1.00 13.41 188 ILE A CA 1
ATOM 1459 C C . ILE A 1 222 ? 10.512 25.411 21.900 1.00 9.95 188 ILE A C 1
ATOM 1460 O O . ILE A 1 222 ? 11.021 25.851 22.924 1.00 15.06 188 ILE A O 1
ATOM 1465 N N . ILE A 1 223 ? 10.101 26.187 20.912 1.00 8.79 189 ILE A N 1
ATOM 1466 C CA . ILE A 1 223 ? 10.273 27.619 20.967 1.00 6.98 189 ILE A CA 1
ATOM 1467 C C . ILE A 1 223 ? 8.948 28.306 21.221 1.00 10.79 189 ILE A C 1
ATOM 1468 O O . ILE A 1 223 ? 7.894 27.697 21.076 1.00 11.54 189 ILE A O 1
ATOM 1473 N N . THR A 1 224 ? 9.028 29.580 21.589 1.00 11.48 190 THR A N 1
ATOM 1474 C CA . THR A 1 224 ? 7.867 30.450 21.639 1.00 16.10 190 THR A CA 1
ATOM 1475 C C . THR A 1 224 ? 7.281 30.519 20.234 1.00 17.88 190 THR A C 1
ATOM 1476 O O . THR A 1 224 ? 7.965 30.912 19.269 1.00 12.51 190 THR A O 1
ATOM 1480 N N . LYS A 1 225 ? 6.019 30.131 20.112 1.00 12.86 191 LYS A N 1
ATOM 1481 C CA . LYS A 1 225 ? 5.375 30.060 18.803 1.00 19.25 191 LYS A CA 1
ATOM 1482 C C . LYS A 1 225 ? 5.551 31.352 18.011 1.00 15.97 191 LYS A C 1
ATOM 1483 O O . LYS A 1 225 ? 5.285 32.448 18.510 1.00 18.61 191 LYS A O 1
ATOM 1489 N N . GLY A 1 226 ? 5.994 31.217 16.767 1.00 18.13 192 GLY A N 1
ATOM 1490 C CA . GLY A 1 226 ? 6.171 32.371 15.907 1.00 18.30 192 GLY A CA 1
ATOM 1491 C C . GLY A 1 226 ? 7.554 32.992 15.954 1.00 16.90 192 GLY A C 1
ATOM 1492 O O . GLY A 1 226 ? 7.911 33.777 15.074 1.00 21.48 192 GLY A O 1
ATOM 1493 N N . LEU A 1 227 ? 8.341 32.661 16.972 1.00 10.77 193 LEU A N 1
ATOM 1494 C CA . LEU A 1 227 ? 9.676 33.255 17.090 1.00 12.88 193 LEU A CA 1
ATOM 1495 C C . LEU A 1 227 ? 10.742 32.395 16.401 1.00 18.30 193 LEU A C 1
ATOM 1496 O O . LEU A 1 227 ? 11.664 31.876 17.046 1.00 20.01 193 LEU A O 1
ATOM 1501 N N . HIS A 1 228 ? 10.603 32.254 15.083 1.00 18.59 194 HIS A N 1
ATOM 1502 C CA . HIS A 1 228 ? 11.516 31.441 14.295 1.00 18.83 194 HIS A CA 1
ATOM 1503 C C . HIS A 1 228 ? 12.502 32.334 13.527 1.00 12.10 194 HIS A C 1
ATOM 1504 O O . HIS A 1 228 ? 12.421 33.553 13.596 1.00 12.01 194 HIS A O 1
ATOM 1511 N N . LYS A 1 229 ? 13.445 31.736 12.812 1.00 12.28 195 LYS A N 1
ATOM 1512 C CA . LYS A 1 229 ? 14.514 32.528 12.216 1.00 8.40 195 LYS A CA 1
ATOM 1513 C C . LYS A 1 229 ? 13.979 33.491 11.143 1.00 15.24 195 LYS A C 1
ATOM 1514 O O . LYS A 1 229 ? 14.566 34.554 10.906 1.00 13.76 195 LYS A O 1
ATOM 1520 N N . GLY A 1 230 ? 12.878 33.108 10.491 1.00 13.74 196 GLY A N 1
ATOM 1521 C CA . GLY A 1 230 ? 12.203 33.981 9.547 1.00 8.32 196 GLY A CA 1
ATOM 1522 C C . GLY A 1 230 ? 11.703 35.231 10.251 1.00 18.71 196 GLY A C 1
ATOM 1523 O O . GLY A 1 230 ? 11.895 36.345 9.773 1.00 14.60 196 GLY A O 1
ATOM 1524 N N . TRP A 1 231 ? 11.018 35.056 11.377 1.00 18.44 197 TRP A N 1
ATOM 1525 C CA . TRP A 1 231 ? 10.588 36.163 12.227 1.00 16.69 197 TRP A CA 1
ATOM 1526 C C . TRP A 1 231 ? 11.780 37.035 12.669 1.00 13.38 197 TRP A C 1
ATOM 1527 O O . TRP A 1 231 ? 11.717 38.207 12.632 1.00 16.52 197 TRP A O 1
ATOM 1538 N N . ALA A 1 232 ? 12.854 36.408 13.050 1.00 20.00 198 ALA A N 1
ATOM 1539 C CA . ALA A 1 232 ? 14.025 37.125 13.495 1.00 20.00 198 ALA A CA 1
ATOM 1540 C C . ALA A 1 232 ? 14.548 38.032 12.374 1.00 20.00 198 ALA A C 1
ATOM 1541 O O . ALA A 1 232 ? 14.670 39.190 12.563 1.00 20.00 198 ALA A O 1
ATOM 1543 N N . LEU A 1 233 ? 14.781 37.483 11.203 1.00 22.33 199 LEU A N 1
ATOM 1544 C CA . LEU A 1 233 ? 15.217 38.259 10.056 1.00 14.57 199 LEU A CA 1
ATOM 1545 C C . LEU A 1 233 ? 14.231 39.353 9.662 1.00 13.11 199 LEU A C 1
ATOM 1546 O O . LEU A 1 233 ? 14.590 40.405 9.350 1.00 16.45 199 LEU A O 1
ATOM 1551 N N . GLN A 1 234 ? 12.965 39.079 9.735 1.00 13.71 200 GLN A N 1
ATOM 1552 C CA . GLN A 1 234 ? 11.974 40.125 9.483 1.00 17.69 200 GLN A CA 1
ATOM 1553 C C . GLN A 1 234 ? 12.200 41.301 10.432 1.00 20.88 200 GLN A C 1
ATOM 1554 O O . GLN A 1 234 ? 12.238 42.460 10.021 1.00 17.96 200 GLN A O 1
ATOM 1560 N N . GLN A 1 235 ? 12.376 41.000 11.713 1.00 16.70 201 GLN A N 1
ATOM 1561 C CA . GLN A 1 235 ? 12.622 42.049 12.684 1.00 17.65 201 GLN A CA 1
ATOM 1562 C C . GLN A 1 235 ? 13.855 42.880 12.324 1.00 19.36 201 GLN A C 1
ATOM 1563 O O . GLN A 1 235 ? 13.876 44.100 12.492 1.00 14.35 201 GLN A O 1
ATOM 1569 N N . LEU A 1 236 ? 14.887 42.222 11.818 1.00 17.29 202 LEU A N 1
ATOM 1570 C CA . LEU A 1 236 ? 16.131 42.922 11.517 1.00 18.29 202 LEU A CA 1
ATOM 1571 C C . LEU A 1 236 ? 16.001 43.745 10.234 1.00 21.62 202 LEU A C 1
ATOM 1572 O O . LEU A 1 236 ? 16.418 44.907 10.185 1.00 23.17 202 LEU A O 1
ATOM 1577 N N . LEU A 1 237 ? 15.410 43.141 9.207 1.00 14.01 203 LEU A N 1
ATOM 1578 C CA . LEU A 1 237 ? 15.085 43.856 7.982 1.00 18.37 203 LEU A CA 1
ATOM 1579 C C . LEU A 1 237 ? 14.242 45.098 8.289 1.00 21.67 203 LEU A C 1
ATOM 1580 O O . LEU A 1 237 ? 14.537 46.195 7.812 1.00 20.21 203 LEU A O 1
ATOM 1585 N N . LYS A 1 238 ? 13.191 44.919 9.086 1.00 22.38 204 LYS A N 1
ATOM 1586 C CA . LYS A 1 238 ? 12.293 46.025 9.435 1.00 24.89 204 LYS A CA 1
ATOM 1587 C C . LYS A 1 238 ? 13.046 47.123 10.170 1.00 19.68 204 LYS A C 1
ATOM 1588 O O . LYS A 1 238 ? 12.793 48.309 9.987 1.00 26.70 204 LYS A O 1
ATOM 1594 N N . ARG A 1 239 ? 14.000 46.720 10.993 1.00 24.83 205 ARG A N 1
ATOM 1595 C CA . ARG A 1 239 ? 14.769 47.672 11.777 1.00 27.75 205 ARG A CA 1
ATOM 1596 C C . ARG A 1 239 ? 15.824 48.397 10.935 1.00 26.42 205 ARG A C 1
ATOM 1597 O O . ARG A 1 239 ? 16.103 49.571 11.158 1.00 20.04 205 ARG A O 1
ATOM 1605 N N . TRP A 1 240 ? 16.404 47.700 9.963 1.00 29.51 206 TRP A N 1
ATOM 1606 C CA . TRP A 1 240 ? 17.402 48.321 9.093 1.00 31.87 206 TRP A CA 1
ATOM 1607 C C . TRP A 1 240 ? 16.763 48.923 7.843 1.00 28.93 206 TRP A C 1
ATOM 1608 O O . TRP A 1 240 ? 17.452 49.382 6.938 1.00 32.34 206 TRP A O 1
ATOM 1619 N N . ASN A 1 241 ? 15.440 48.913 7.808 1.00 25.53 207 ASN A N 1
ATOM 1620 C CA . ASN A 1 241 ? 14.693 49.437 6.678 1.00 30.24 207 ASN A CA 1
ATOM 1621 C C . ASN A 1 241 ? 15.094 48.817 5.346 1.00 32.62 207 ASN A C 1
ATOM 1622 O O . ASN A 1 241 ? 15.367 49.534 4.376 1.00 30.58 207 ASN A O 1
ATOM 1627 N N . PHE A 1 242 ? 15.149 47.488 5.310 1.00 26.59 208 PHE A N 1
ATOM 1628 C CA . PHE A 1 242 ? 15.335 46.765 4.059 1.00 23.72 208 PHE A CA 1
ATOM 1629 C C . PHE A 1 242 ? 14.147 45.853 3.836 1.00 28.95 208 PHE A C 1
ATOM 1630 O O . PHE A 1 242 ? 13.260 45.726 4.699 1.00 22.40 208 PHE A O 1
ATOM 1638 N N . THR A 1 243 ? 14.129 45.204 2.677 1.00 27.20 209 THR A N 1
ATOM 1639 C CA . THR A 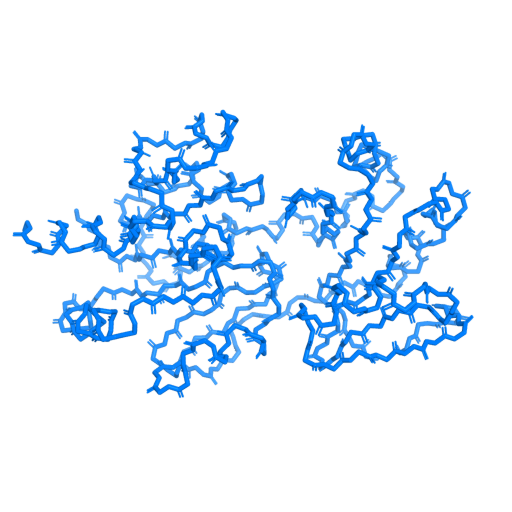1 243 ? 13.118 44.193 2.422 1.00 20.53 209 THR A CA 1
ATOM 1640 C C . THR A 1 243 ? 13.777 42.853 2.161 1.00 17.77 209 THR A C 1
ATOM 1641 O O . THR A 1 243 ? 15.007 42.755 2.048 1.00 27.10 209 THR A O 1
ATOM 1645 N N . SER A 1 244 ? 12.941 41.829 2.049 1.00 13.02 210 SER A N 1
ATOM 1646 C CA . SER A 1 244 ? 13.405 40.474 1.811 1.00 16.52 210 SER A CA 1
ATOM 1647 C C . SER A 1 244 ? 14.070 40.363 0.448 1.00 20.26 210 SER A C 1
ATOM 1648 O O . SER A 1 244 ? 14.729 39.369 0.157 1.00 19.86 210 SER A O 1
ATOM 1651 N N . ASP A 1 245 ? 13.902 41.383 -0.392 1.00 22.70 211 ASP A N 1
ATOM 1652 C CA . ASP A 1 245 ? 14.563 41.384 -1.693 1.00 25.72 211 ASP A CA 1
ATOM 1653 C C . ASP A 1 245 ? 16.070 41.580 -1.561 1.00 24.48 211 ASP A C 1
ATOM 1654 O O . ASP A 1 245 ? 16.827 41.255 -2.482 1.00 20.73 211 ASP A O 1
ATOM 1659 N N . HIS A 1 246 ? 16.500 42.108 -0.415 1.00 21.32 212 HIS A N 1
ATOM 1660 C CA . HIS A 1 246 ? 17.918 42.342 -0.149 1.00 21.04 212 HIS A CA 1
ATOM 1661 C C . HIS A 1 246 ? 18.511 41.251 0.734 1.00 16.20 212 HIS A C 1
ATOM 1662 O O . HIS A 1 246 ? 19.682 41.314 1.125 1.00 18.91 212 HIS A O 1
ATOM 1669 N N . LEU A 1 247 ? 17.696 40.270 1.083 1.00 15.88 213 LEU A N 1
ATOM 1670 C CA . LEU A 1 247 ? 18.149 39.212 1.981 1.00 19.21 213 LEU A CA 1
ATOM 1671 C C . LEU A 1 247 ? 18.752 38.020 1.232 1.00 19.03 213 LEU A C 1
ATOM 1672 O O . LEU A 1 247 ? 18.138 37.466 0.319 1.00 13.59 213 LEU A O 1
ATOM 1677 N N . MET A 1 248 ? 19.977 37.664 1.596 1.00 14.98 214 MET A N 1
ATOM 1678 C CA . MET A 1 248 ? 20.563 36.399 1.191 1.00 14.99 214 MET A CA 1
ATOM 1679 C C . MET A 1 248 ? 20.689 35.544 2.451 1.00 12.53 214 MET A C 1
ATOM 1680 O O . MET A 1 248 ? 21.134 36.042 3.483 1.00 10.73 214 MET A O 1
ATOM 1685 N N . ALA A 1 249 ? 20.297 34.274 2.369 1.00 12.53 215 ALA A N 1
ATOM 1686 C CA . ALA A 1 249 ? 20.245 33.402 3.540 1.00 18.31 215 ALA A CA 1
ATOM 1687 C C . ALA A 1 249 ? 20.590 31.956 3.203 1.00 17.10 215 ALA A C 1
ATOM 1688 O O . ALA A 1 249 ? 20.215 31.461 2.138 1.00 11.53 215 ALA A O 1
ATOM 1690 N N . PHE A 1 250 ? 21.298 31.290 4.118 1.00 10.12 216 PHE A N 1
ATOM 1691 C CA . PHE A 1 250 ? 21.738 29.902 3.954 1.00 13.18 216 PHE A CA 1
ATOM 1692 C C . PHE A 1 250 ? 21.200 29.003 5.066 1.00 14.95 216 PHE A C 1
ATOM 1693 O O . PHE A 1 250 ? 21.205 29.399 6.210 1.00 13.30 216 PHE A O 1
ATOM 1701 N N . GLY A 1 251 ? 20.774 27.786 4.737 1.00 9.68 217 GLY A N 1
ATOM 1702 C CA . GLY A 1 251 ? 20.293 26.856 5.746 1.00 9.45 217 GLY A CA 1
ATOM 1703 C C . GLY A 1 251 ? 20.404 25.419 5.271 1.00 21.43 217 GLY A C 1
ATOM 1704 O O . GLY A 1 251 ? 20.638 25.166 4.078 1.00 16.20 217 GLY A O 1
ATOM 1705 N N . ASP A 1 252 ? 20.255 24.478 6.203 1.00 9.33 218 ASP A N 1
ATOM 1706 C CA . ASP A 1 252 ? 20.263 23.062 5.870 1.00 12.55 218 ASP A CA 1
ATOM 1707 C C . ASP A 1 252 ? 19.211 22.294 6.661 1.00 17.46 218 ASP A C 1
ATOM 1708 O O . ASP A 1 252 ? 19.133 21.076 6.541 1.00 18.95 218 ASP A O 1
ATOM 1713 N N . GLY A 1 253 ? 18.393 22.996 7.446 1.00 14.59 219 GLY A N 1
ATOM 1714 C CA . GLY A 1 253 ? 17.495 22.321 8.377 1.00 14.87 219 GLY A CA 1
ATOM 1715 C C . GLY A 1 253 ? 16.048 22.792 8.439 1.00 15.80 219 GLY A C 1
ATOM 1716 O O . GLY A 1 253 ? 15.714 23.871 7.966 1.00 12.81 219 GLY A O 1
ATOM 1717 N N . GLY A 1 254 ? 15.185 21.983 9.055 1.00 16.25 220 GLY A N 1
ATOM 1718 C CA . GLY A 1 254 ? 13.779 22.328 9.169 1.00 13.97 220 GLY A CA 1
ATOM 1719 C C . GLY A 1 254 ? 13.576 23.698 9.797 1.00 16.24 220 GLY A C 1
ATOM 1720 O O . GLY A 1 254 ? 12.746 24.492 9.333 1.00 17.25 220 GLY A O 1
ATOM 1721 N N . ASN A 1 255 ? 14.352 23.990 10.839 1.00 7.86 221 ASN A N 1
ATOM 1722 C CA . ASN A 1 255 ? 14.269 25.278 11.515 1.00 7.73 221 ASN A CA 1
ATOM 1723 C C . ASN A 1 255 ? 14.818 26.450 10.670 1.00 12.10 221 ASN A C 1
ATOM 1724 O O . ASN A 1 255 ? 14.812 27.603 11.123 1.00 10.60 221 ASN A O 1
ATOM 1729 N N . ASP A 1 256 ? 15.280 26.153 9.453 1.00 12.94 222 ASP A N 1
ATOM 1730 C CA . ASP A 1 256 ? 15.709 27.187 8.509 1.00 13.15 222 ASP A CA 1
ATOM 1731 C C . ASP A 1 256 ? 14.634 27.517 7.467 1.00 17.16 222 ASP A C 1
ATOM 1732 O O . ASP A 1 256 ? 14.826 28.403 6.631 1.00 12.41 222 ASP A O 1
ATOM 1737 N N . ILE A 1 257 ? 13.518 26.798 7.480 1.00 14.90 223 ILE A N 1
ATOM 1738 C CA . ILE A 1 257 ? 12.570 26.909 6.365 1.00 10.46 223 ILE A CA 1
ATOM 1739 C C . ILE A 1 257 ? 11.861 28.264 6.268 1.00 20.52 223 ILE A C 1
ATOM 1740 O O . ILE A 1 257 ? 11.694 28.789 5.162 1.00 9.20 223 ILE A O 1
ATOM 1745 N N . GLU A 1 258 ? 11.429 28.837 7.393 1.00 11.27 224 GLU A N 1
ATOM 1746 C CA . GLU A 1 258 ? 10.798 30.165 7.323 1.00 14.76 224 GLU A CA 1
ATOM 1747 C C . GLU A 1 258 ? 11.815 31.214 6.840 1.00 15.77 224 GLU A C 1
ATOM 1748 O O . GLU A 1 258 ? 11.481 32.150 6.105 1.00 10.50 224 GLU A O 1
ATOM 1754 N N . MET A 1 259 ? 13.062 31.063 7.263 1.00 11.52 225 MET A N 1
ATOM 1755 C CA . MET A 1 259 ? 14.094 32.014 6.851 1.00 14.84 225 MET A CA 1
ATOM 1756 C C . MET A 1 259 ? 14.356 31.927 5.357 1.00 14.89 225 MET A C 1
ATOM 1757 O O . MET A 1 259 ? 14.497 32.945 4.685 1.00 17.94 225 MET A O 1
ATOM 1762 N N . LEU A 1 260 ? 14.459 30.699 4.857 1.00 9.83 226 LEU A N 1
ATOM 1763 C CA . LEU A 1 260 ? 14.698 30.450 3.449 1.00 12.36 226 LEU A CA 1
ATOM 1764 C C . LEU A 1 260 ? 13.546 30.964 2.579 1.00 18.25 226 LEU A C 1
ATOM 1765 O O . LEU A 1 260 ? 13.772 31.639 1.565 1.00 10.91 226 LEU A O 1
ATOM 1770 N N . LYS A 1 261 ? 12.314 30.653 2.972 1.00 15.43 227 LYS A N 1
ATOM 1771 C CA . LYS A 1 261 ? 11.162 31.143 2.224 1.00 20.60 227 LYS A CA 1
ATOM 1772 C C . LYS A 1 261 ? 11.137 32.668 2.203 1.00 23.54 227 LYS A C 1
ATOM 1773 O O . LYS A 1 261 ? 10.707 33.280 1.226 1.00 22.10 227 LYS A O 1
ATOM 1777 N N . LEU A 1 262 ? 11.628 33.282 3.276 1.00 17.41 228 LEU A N 1
ATOM 1778 C CA . LEU A 1 262 ? 11.613 34.731 3.388 1.00 12.54 228 LEU A CA 1
ATOM 1779 C C . LEU A 1 262 ? 12.590 35.400 2.440 1.00 14.61 228 LEU A C 1
ATOM 1780 O O . LEU A 1 262 ? 12.266 36.404 1.797 1.00 18.74 228 LEU A O 1
ATOM 1785 N N . ALA A 1 263 ? 13.803 34.857 2.376 1.00 16.29 229 ALA A N 1
ATOM 1786 C CA . ALA A 1 263 ? 14.891 35.500 1.644 1.00 15.47 229 ALA A CA 1
ATOM 1787 C C . ALA A 1 263 ? 14.690 35.348 0.140 1.00 19.40 229 ALA A C 1
ATOM 1788 O O . ALA A 1 263 ? 14.434 34.250 -0.344 1.00 21.47 229 ALA A O 1
ATOM 1790 N N . LYS A 1 264 ? 14.818 36.443 -0.601 1.00 26.09 230 LYS A N 1
ATOM 1791 C CA . LYS A 1 264 ? 14.820 36.328 -2.050 1.00 19.03 230 LYS A CA 1
ATOM 1792 C C . LYS A 1 264 ? 16.028 35.499 -2.489 1.00 20.20 230 LYS A C 1
ATOM 1793 O O . LYS A 1 264 ? 15.895 34.618 -3.347 1.00 19.39 230 LYS A O 1
ATOM 1799 N N . TYR A 1 265 ? 17.203 35.768 -1.906 1.00 11.56 231 TYR A N 1
ATOM 1800 C CA . TYR A 1 265 ? 18.403 34.987 -2.252 1.00 13.55 231 TYR A CA 1
ATOM 1801 C C . TYR A 1 265 ? 18.669 33.851 -1.253 1.00 16.03 231 TYR A C 1
ATOM 1802 O O . TYR A 1 265 ? 19.631 33.872 -0.455 1.00 12.56 231 TYR A O 1
ATOM 1811 N N . SER A 1 266 ? 17.796 32.849 -1.321 1.00 17.66 232 SER A N 1
ATOM 1812 C CA . SER A 1 266 ? 17.778 31.754 -0.361 1.00 16.90 232 SER A CA 1
ATOM 1813 C C . SER A 1 266 ? 18.538 30.552 -0.900 1.00 23.01 232 SER A C 1
ATOM 1814 O O . SER A 1 266 ? 18.264 30.060 -2.022 1.00 15.27 232 SER A O 1
ATOM 1817 N N . TYR A 1 267 ? 19.496 30.092 -0.096 1.00 11.62 233 TYR A N 1
ATOM 1818 C CA . TYR A 1 267 ? 20.399 29.012 -0.482 1.00 18.41 233 TYR A CA 1
ATOM 1819 C C . TYR A 1 267 ? 20.241 27.809 0.442 1.00 21.71 233 TYR A C 1
ATOM 1820 O O . TYR A 1 267 ? 20.484 27.930 1.638 1.00 9.83 233 TYR A O 1
ATOM 1829 N N . ALA A 1 268 ? 19.835 26.661 -0.107 1.00 9.76 234 ALA A N 1
ATOM 1830 C CA . ALA A 1 268 ? 19.946 25.399 0.619 1.00 13.64 234 ALA A CA 1
ATOM 1831 C C . ALA A 1 268 ? 21.305 24.782 0.343 1.00 14.66 234 ALA A C 1
ATOM 1832 O O . ALA A 1 268 ? 21.751 24.747 -0.801 1.00 14.42 234 ALA A O 1
ATOM 1834 N N . MET A 1 269 ? 21.965 24.291 1.386 1.00 10.13 235 MET A N 1
ATOM 1835 C CA . MET A 1 269 ? 23.242 23.616 1.219 1.00 15.41 235 MET A CA 1
ATOM 1836 C C . MET A 1 269 ? 23.041 22.328 0.424 1.00 14.00 235 MET A C 1
ATOM 1837 O O . MET A 1 269 ? 21.985 21.698 0.512 1.00 16.70 235 MET A O 1
ATOM 1842 N N . ALA A 1 270 ? 24.043 21.947 -0.365 1.00 17.05 236 ALA A N 1
ATOM 1843 C CA . ALA A 1 270 ? 23.982 20.688 -1.112 1.00 21.76 236 ALA A CA 1
ATOM 1844 C C . ALA A 1 270 ? 23.640 19.502 -0.207 1.00 22.74 236 ALA A C 1
ATOM 1845 O O . ALA A 1 270 ? 23.047 18.524 -0.671 1.00 14.37 236 ALA A O 1
ATOM 1847 N N . ASN A 1 271 ? 24.028 19.588 1.067 1.00 17.59 237 ASN A N 1
ATOM 1848 C CA . ASN A 1 271 ? 23.780 18.504 2.035 1.00 24.56 237 ASN A CA 1
ATOM 1849 C C . ASN A 1 271 ? 22.420 18.539 2.726 1.00 20.11 237 ASN A C 1
ATOM 1850 O O . ASN A 1 271 ? 22.096 17.648 3.499 1.00 26.73 237 ASN A O 1
ATOM 1855 N N . ALA A 1 272 ? 21.622 19.562 2.455 1.00 21.29 238 ALA A N 1
ATOM 1856 C CA . ALA A 1 272 ? 20.311 19.664 3.077 1.00 13.00 238 ALA A CA 1
ATOM 1857 C C . ALA A 1 272 ? 19.367 18.602 2.515 1.00 17.36 238 ALA A C 1
ATOM 1858 O O . ALA A 1 272 ? 19.597 18.091 1.423 1.00 19.33 238 ALA A O 1
ATOM 1860 N N . PRO A 1 273 ? 18.318 18.249 3.276 1.00 18.54 239 PRO A N 1
ATOM 1861 C CA . PRO A 1 273 ? 17.313 17.272 2.844 1.00 13.77 239 PRO A CA 1
ATOM 1862 C C . PRO A 1 273 ? 16.354 17.903 1.864 1.00 21.64 239 PRO A C 1
ATOM 1863 O O . PRO A 1 273 ? 16.247 19.131 1.824 1.00 15.82 239 PRO A O 1
ATOM 1867 N N . LYS A 1 274 ? 15.641 17.063 1.117 1.00 21.68 240 LYS A N 1
ATOM 1868 C CA . LYS A 1 274 ? 14.748 17.517 0.058 1.00 20.02 240 LYS A CA 1
ATOM 1869 C C . LYS A 1 274 ? 13.802 18.636 0.466 1.00 24.00 240 LYS A C 1
ATOM 1870 O O . LYS A 1 274 ? 13.619 19.600 -0.277 1.00 23.33 240 LYS A O 1
ATOM 1876 N N . ASN A 1 275 ? 13.178 18.503 1.630 1.00 16.18 241 ASN A N 1
ATOM 1877 C CA . ASN A 1 275 ? 12.187 19.490 2.050 1.00 10.55 241 ASN A CA 1
ATOM 1878 C C . ASN A 1 275 ? 12.776 20.880 2.287 1.00 17.15 241 ASN A C 1
ATOM 1879 O O . ASN A 1 275 ? 12.106 21.891 2.063 1.00 18.76 241 ASN A O 1
ATOM 1884 N N . VAL A 1 276 ? 14.027 20.933 2.747 1.00 17.08 242 VAL A N 1
ATOM 1885 C CA . VAL A 1 276 ? 14.701 22.213 2.962 1.00 9.50 242 VAL A CA 1
ATOM 1886 C C . VAL A 1 276 ? 15.152 22.789 1.611 1.00 12.04 242 VAL A C 1
ATOM 1887 O O . VAL A 1 276 ? 15.117 23.993 1.386 1.00 12.79 242 VAL A O 1
ATOM 1891 N N . LYS A 1 277 ? 15.581 21.923 0.710 1.00 14.50 243 LYS A N 1
ATOM 1892 C CA . LYS A 1 277 ? 15.856 22.370 -0.649 1.00 13.00 243 LYS A CA 1
ATOM 1893 C C . LYS A 1 277 ? 14.595 22.933 -1.298 1.00 11.12 243 LYS A C 1
ATOM 1894 O O . LYS A 1 277 ? 14.656 23.912 -2.038 1.00 14.41 243 LYS A O 1
ATOM 1900 N N . ALA A 1 278 ? 13.448 22.329 -1.012 1.00 8.52 244 ALA A N 1
ATOM 1901 C CA . ALA A 1 278 ? 12.194 22.814 -1.584 1.00 13.37 244 ALA A CA 1
ATOM 1902 C C . ALA A 1 278 ? 11.902 24.261 -1.212 1.00 19.42 244 ALA A C 1
ATOM 1903 O O . ALA A 1 278 ? 11.239 24.967 -1.972 1.00 12.68 244 ALA A O 1
ATOM 1905 N N . ALA A 1 279 ? 12.398 24.695 -0.047 1.00 8.27 245 ALA A N 1
ATOM 1906 C CA . ALA A 1 279 ? 12.154 26.043 0.454 1.00 15.11 245 ALA A CA 1
ATOM 1907 C C . ALA A 1 279 ? 13.131 27.079 -0.110 1.00 13.41 245 ALA A C 1
ATOM 1908 O O . ALA A 1 279 ? 12.924 28.281 0.058 1.00 14.39 245 ALA A O 1
ATOM 1910 N N . ALA A 1 280 ? 14.201 26.618 -0.750 1.00 19.08 246 ALA A N 1
ATOM 1911 C CA . ALA A 1 280 ? 15.228 27.529 -1.284 1.00 20.32 246 ALA A CA 1
ATOM 1912 C C . ALA A 1 280 ? 15.082 27.784 -2.781 1.00 13.88 246 ALA A C 1
ATOM 1913 O O . ALA A 1 280 ? 14.580 26.947 -3.508 1.00 18.06 246 ALA A O 1
ATOM 1915 N N . ASN A 1 281 ? 15.582 28.930 -3.229 1.00 15.91 247 ASN A N 1
ATOM 1916 C CA . ASN A 1 281 ? 15.622 29.264 -4.648 1.00 17.07 247 ASN A CA 1
ATOM 1917 C C . ASN A 1 281 ? 16.908 28.794 -5.328 1.00 19.54 247 ASN A C 1
ATOM 1918 O O . ASN A 1 281 ? 16.919 28.505 -6.518 1.00 17.55 247 ASN A O 1
ATOM 1923 N N . TYR A 1 282 ? 17.993 28.733 -4.568 1.00 14.64 248 TYR A N 1
ATOM 1924 C CA . TYR A 1 282 ? 19.291 28.347 -5.101 1.00 10.21 248 TYR A CA 1
ATOM 1925 C C . TYR A 1 282 ? 19.897 27.224 -4.260 1.00 14.36 248 TYR A C 1
ATOM 1926 O O . TYR A 1 282 ? 19.549 27.060 -3.088 1.00 15.24 248 TYR A O 1
ATOM 1935 N N . GLN A 1 283 ? 20.809 26.459 -4.850 1.00 11.56 249 GLN A N 1
ATOM 1936 C CA . GLN A 1 283 ? 21.542 25.436 -4.102 1.00 13.22 249 GLN A CA 1
ATOM 1937 C C . GLN A 1 283 ? 23.023 25.815 -4.011 1.00 18.24 249 GLN A C 1
ATOM 1938 O O . GLN A 1 283 ? 23.629 26.246 -5.001 1.00 13.05 249 GLN A O 1
ATOM 1944 N N . ALA A 1 284 ? 23.590 25.704 -2.809 1.00 12.33 250 ALA A N 1
ATOM 1945 C CA . ALA A 1 284 ? 25.018 25.930 -2.608 1.00 15.78 250 ALA A CA 1
ATOM 1946 C C . ALA A 1 284 ? 25.768 24.597 -2.626 1.00 13.64 250 ALA A C 1
ATOM 1947 O O . ALA A 1 284 ? 25.150 23.534 -2.593 1.00 11.84 250 ALA A O 1
ATOM 1949 N N . LYS A 1 285 ? 27.095 24.644 -2.655 1.00 12.04 251 LYS A N 1
ATOM 1950 C CA . LYS A 1 285 ? 27.864 23.437 -2.353 1.00 25.98 251 LYS A CA 1
ATOM 1951 C C . LYS A 1 285 ? 27.600 23.002 -0.922 1.00 22.49 251 LYS A C 1
ATOM 1952 O O . LYS A 1 285 ? 26.833 23.640 -0.216 1.00 20.14 251 LYS A O 1
ATOM 1958 N N . SER A 1 286 ? 28.224 21.910 -0.498 1.00 24.89 252 SER A N 1
ATOM 1959 C CA . SER A 1 286 ?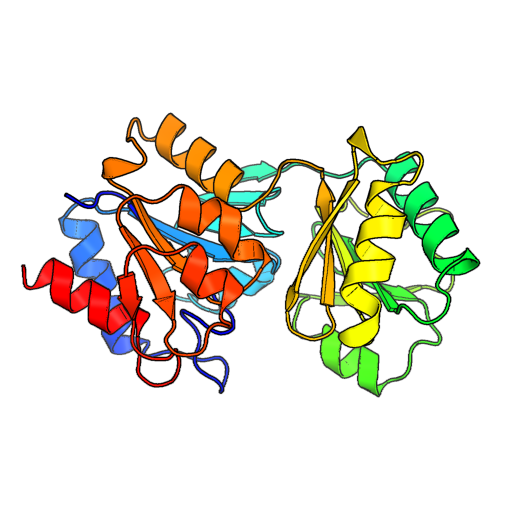 27.982 21.381 0.845 1.00 19.63 252 SER A CA 1
ATOM 1960 C C . SER A 1 286 ? 28.735 22.205 1.878 1.00 14.00 252 SER A C 1
ATOM 1961 O O . SER A 1 286 ? 29.633 22.965 1.536 1.00 16.62 252 SER A O 1
ATOM 1964 N N . ASN A 1 287 ? 28.378 22.041 3.148 1.00 13.74 253 ASN A N 1
ATOM 1965 C CA . ASN A 1 287 ? 29.081 22.739 4.206 1.00 19.83 253 ASN A CA 1
ATOM 1966 C C . ASN A 1 287 ? 30.525 22.266 4.315 1.00 18.09 253 ASN A C 1
ATOM 1967 O O . ASN A 1 287 ? 31.339 22.922 4.944 1.00 24.18 253 ASN A O 1
ATOM 1972 N N . ASP A 1 288 ? 30.840 21.122 3.709 1.00 19.94 254 ASP A N 1
ATOM 1973 C CA . ASP A 1 288 ? 32.213 20.626 3.735 1.00 20.38 254 ASP A CA 1
ATOM 1974 C C . ASP A 1 288 ? 32.996 21.097 2.512 1.00 29.94 254 ASP A C 1
ATOM 1975 O O . ASP A 1 288 ? 34.157 20.740 2.330 1.00 32.75 254 ASP A O 1
ATOM 1980 N N . GLU A 1 289 ? 32.353 21.895 1.668 1.00 24.95 255 GLU A N 1
ATOM 1981 C CA . GLU A 1 289 ? 33.077 22.572 0.606 1.00 22.51 255 GLU A CA 1
ATOM 1982 C C . GLU A 1 289 ? 32.917 24.078 0.707 1.00 24.76 255 GLU A C 1
ATOM 1983 O O . GLU A 1 289 ? 32.853 24.773 -0.309 1.00 19.73 255 GLU A O 1
ATOM 1989 N N . SER A 1 290 ? 32.843 24.585 1.934 1.00 22.28 256 SER A N 1
ATOM 1990 C CA . SER A 1 290 ? 32.741 26.027 2.132 1.00 25.33 256 SER A CA 1
ATOM 1991 C C . SER A 1 290 ? 31.636 26.639 1.271 1.00 17.29 256 SER A C 1
ATOM 1992 O O . SER A 1 290 ? 31.822 27.692 0.651 1.00 18.00 256 SER A O 1
ATOM 1995 N N . GLY A 1 291 ? 30.481 25.977 1.251 1.00 12.96 257 GLY A N 1
ATOM 1996 C CA . GLY A 1 291 ? 29.395 26.374 0.374 1.00 18.69 257 GLY A CA 1
ATOM 1997 C C . GLY A 1 291 ? 28.930 27.801 0.587 1.00 20.70 257 GLY A C 1
ATOM 1998 O O . GLY A 1 291 ? 28.551 28.492 -0.361 1.00 17.97 257 GLY A O 1
ATOM 1999 N N . VAL A 1 292 ? 28.941 28.243 1.838 1.00 13.55 258 VAL A N 1
ATOM 2000 C CA . VAL A 1 292 ? 28.502 29.594 2.166 1.00 12.39 258 VAL A CA 1
ATOM 2001 C C . VAL A 1 292 ? 29.485 30.663 1.685 1.00 16.91 258 VAL A C 1
ATOM 2002 O O . VAL A 1 292 ? 29.083 31.641 1.067 1.00 19.69 258 VAL A O 1
ATOM 2006 N N . LEU A 1 293 ? 30.767 30.497 2.000 1.00 14.96 259 LEU A N 1
ATOM 2007 C CA . LEU A 1 293 ? 31.760 31.511 1.647 1.00 20.55 259 LEU A CA 1
ATOM 2008 C C . LEU A 1 293 ? 31.916 31.548 0.135 1.00 15.88 259 LEU A C 1
ATOM 2009 O O . LEU A 1 293 ? 32.180 32.594 -0.459 1.00 20.21 259 LEU A O 1
ATOM 2014 N N . ASP A 1 294 ? 31.737 30.391 -0.484 1.00 13.73 260 ASP A N 1
ATOM 2015 C CA . ASP A 1 294 ? 31.866 30.284 -1.938 1.00 18.25 260 ASP A CA 1
ATOM 2016 C C . ASP A 1 294 ? 30.844 31.187 -2.613 1.00 13.59 260 ASP A C 1
ATOM 2017 O O . ASP A 1 294 ? 31.178 31.959 -3.519 1.00 20.18 260 ASP A O 1
ATOM 2022 N N . VAL A 1 295 ? 29.598 31.088 -2.174 1.00 17.24 261 VAL A N 1
ATOM 2023 C CA . VAL A 1 295 ? 28.520 31.902 -2.722 1.00 15.03 261 VAL A CA 1
ATOM 2024 C C . VAL A 1 295 ? 28.775 33.372 -2.436 1.00 16.83 261 VAL A C 1
ATOM 2025 O O . VAL A 1 295 ? 28.564 34.212 -3.296 1.00 18.34 261 VAL A O 1
ATOM 2029 N N . ILE A 1 296 ? 29.255 33.681 -1.235 1.00 16.70 262 ILE A N 1
ATOM 2030 C CA . ILE A 1 296 ? 29.515 35.067 -0.875 1.00 15.19 262 ILE A CA 1
ATOM 2031 C C . ILE A 1 296 ? 30.647 35.678 -1.699 1.00 19.41 262 ILE A C 1
ATOM 2032 O O . ILE A 1 296 ? 30.512 36.804 -2.168 1.00 17.26 262 ILE A O 1
ATOM 2037 N N . ASP A 1 297 ? 31.761 34.952 -1.861 1.00 15.98 263 ASP A N 1
ATOM 2038 C CA . ASP A 1 297 ? 32.845 35.403 -2.729 1.00 20.05 263 ASP A CA 1
ATOM 2039 C C . ASP A 1 297 ? 32.387 35.555 -4.178 1.00 25.23 263 ASP A C 1
ATOM 2040 O O . ASP A 1 297 ? 32.866 36.429 -4.898 1.00 30.34 263 ASP A O 1
ATOM 2045 N N . ASN A 1 298 ? 31.473 34.688 -4.602 1.00 16.68 264 ASN A N 1
ATOM 2046 C CA . ASN A 1 298 ? 30.881 34.788 -5.927 1.00 26.97 264 ASN A CA 1
ATOM 2047 C C . ASN A 1 298 ? 30.089 36.085 -6.046 1.00 30.88 264 ASN A C 1
ATOM 2048 O O . ASN A 1 298 ? 30.204 36.802 -7.041 1.00 23.19 264 ASN A O 1
ATOM 2053 N N . TYR A 1 299 ? 29.278 36.384 -5.034 1.00 21.05 265 TYR A N 1
ATOM 2054 C CA . TYR A 1 299 ? 28.484 37.607 -5.067 1.00 24.71 265 TYR A CA 1
ATOM 2055 C C . TYR A 1 299 ? 29.386 38.830 -5.082 1.00 32.58 265 TYR A C 1
ATOM 2056 O O . TYR A 1 299 ? 29.196 39.735 -5.897 1.00 30.14 265 TYR A O 1
ATOM 2065 N N . LEU A 1 300 ? 30.357 38.846 -4.184 1.00 21.27 266 LEU A N 1
ATOM 2066 C CA . LEU A 1 300 ? 31.290 39.924 -4.123 1.00 27.21 266 LEU A CA 1
ATOM 2067 C C . LEU A 1 300 ? 32.034 40.085 -5.449 1.00 38.37 266 LEU A C 1
ATOM 2068 O O . LEU A 1 300 ? 32.197 41.167 -5.918 1.00 34.22 266 LEU A O 1
ATOM 2073 N N . ALA A 1 301 ? 32.468 38.972 -6.017 1.00 40.62 267 ALA A N 1
ATOM 2074 C CA . ALA A 1 301 ? 33.166 38.958 -7.280 1.00 42.07 267 ALA A CA 1
ATOM 2075 C C . ALA A 1 301 ? 32.306 39.595 -8.347 1.00 47.46 267 ALA A C 1
ATOM 2076 O O . ALA A 1 301 ? 32.823 40.205 -9.235 1.00 52.03 267 ALA A O 1
ATOM 2078 N N . SER A 1 302 ? 30.996 39.461 -8.224 1.00 20.00 268 SER A N 1
ATOM 2079 C CA . SER A 1 302 ? 30.034 40.211 -8.994 1.00 20.00 268 SER A CA 1
ATOM 2080 C C . SER A 1 302 ? 30.057 41.715 -8.619 1.00 20.00 268 SER A C 1
ATOM 2081 O O . SER A 1 302 ? 29.067 42.339 -8.266 1.00 20.00 268 SER A O 1
#